Protein AF-A0A3Q0EXD4-F1 (afdb_monomer_lite)

Organism: Vigna radiata var. radiata (NCBI:txid3916)

InterPro domains:
  IPR009511 Mad1/Cdc20-bound-Mad2 binding protein [PTHR15681] (89-193)
  IPR053729 MAD2L1-binding domain-containing protein [G3DSA:3.30.900.20] (3-88)
  IPR053729 MAD2L1-binding domain-containing protein [G3DSA:3.30.900.20] (89-191)

pLDDT: mean 74.01, std 16.01, range [30.36, 94.25]

Sequence (198 aa):
MANSEPKTDYAEIYTALDALDASSVFHTFYDVVGFVLYMHQQIPSTVQDMAIEFEAMHSEYKELETELGTEVKPSFRRKHVSKMRDIKGADDFARSKAAESLSRKAIRTLISKGAGSVTYPGPIRLFVLIKAPSSFNQPLHFLPKRDFRYNRKVVPLGLLFKCRNQNQEMVATASEDLIWFQCRHVIKGLAMNTLPEE

Foldseek 3Di:
DDPDAPDADADEDEDQAQDDDPLLVVLLVVLLVVLLCVLQQQEDCVVVVVVVVLVVLVVVLVVLVVVLVVDDDVVSVVVSVVSNVVNVPDPPRPHDPRSVVSNVRSSVSCVVVPRSVDDHPWKDKAKDKDWDAPPPDPPPFWDWDQPDGDDPVDRDHHHDYDYPPVVPDPPPPDPRSITMIIGNDIRTGDGDPDDPDD

Structure (mmCIF, N/CA/C/O backbone):
data_AF-A0A3Q0EXD4-F1
#
_entry.id   AF-A0A3Q0EXD4-F1
#
loop_
_atom_site.group_PDB
_atom_site.id
_atom_site.type_symbol
_atom_site.label_atom_id
_atom_site.label_alt_id
_atom_site.label_comp_id
_atom_site.label_asym_id
_atom_site.label_entity_id
_atom_site.label_seq_id
_atom_site.pdbx_PDB_ins_code
_atom_site.Cartn_x
_atom_site.Cartn_y
_atom_site.Cartn_z
_atom_site.occupancy
_atom_site.B_iso_or_equiv
_atom_site.auth_seq_id
_atom_site.auth_comp_id
_atom_site.auth_asym_id
_atom_site.auth_atom_id
_atom_site.pdbx_PDB_model_num
ATOM 1 N N . MET A 1 1 ? 24.218 -5.370 -23.964 1.00 30.36 1 MET A N 1
ATOM 2 C CA . MET A 1 1 ? 22.817 -5.256 -24.429 1.00 30.36 1 MET A CA 1
ATOM 3 C C . MET A 1 1 ? 21.960 -4.854 -23.240 1.00 30.36 1 MET A C 1
ATOM 5 O O . MET A 1 1 ? 21.821 -5.643 -22.313 1.00 30.36 1 MET A O 1
ATOM 9 N N . ALA A 1 2 ? 21.487 -3.608 -23.201 1.00 36.88 2 ALA A N 1
ATOM 10 C CA . ALA A 1 2 ? 20.666 -3.107 -22.102 1.00 36.88 2 ALA A CA 1
ATOM 11 C C . ALA A 1 2 ? 19.254 -3.703 -22.216 1.00 36.88 2 ALA A C 1
ATOM 13 O O . ALA A 1 2 ? 18.434 -3.237 -22.998 1.00 36.88 2 ALA A O 1
ATOM 14 N N . ASN A 1 3 ? 18.993 -4.783 -21.479 1.00 42.06 3 ASN A N 1
ATOM 15 C CA . ASN A 1 3 ? 17.644 -5.318 -21.322 1.00 42.06 3 ASN A CA 1
ATOM 16 C C . ASN A 1 3 ? 16.860 -4.348 -20.426 1.00 42.06 3 ASN A C 1
ATOM 18 O O . ASN A 1 3 ? 17.035 -4.351 -19.205 1.00 42.06 3 ASN A O 1
ATOM 22 N N . SER A 1 4 ? 16.039 -3.499 -21.044 1.00 53.34 4 SER A N 1
ATOM 23 C CA . SER A 1 4 ? 15.080 -2.633 -20.358 1.00 53.34 4 SER A CA 1
ATOM 24 C C . SER A 1 4 ? 14.136 -3.479 -19.499 1.00 53.34 4 SER A C 1
ATOM 26 O O . SER A 1 4 ? 13.674 -4.535 -19.942 1.00 53.34 4 SER A O 1
ATOM 28 N N . GLU A 1 5 ? 13.854 -3.037 -18.268 1.00 58.31 5 GLU A N 1
ATOM 29 C CA . GLU A 1 5 ? 12.787 -3.633 -17.454 1.00 58.31 5 GLU A CA 1
ATOM 30 C C . GLU A 1 5 ? 11.480 -3.640 -18.275 1.00 58.31 5 GLU A C 1
ATOM 32 O O . GLU A 1 5 ? 11.218 -2.669 -18.992 1.00 58.31 5 GLU A O 1
ATOM 37 N N . PRO A 1 6 ? 10.677 -4.720 -18.239 1.00 56.44 6 PRO A N 1
ATOM 38 C CA . PRO A 1 6 ? 9.379 -4.721 -18.904 1.00 56.44 6 PRO A CA 1
ATOM 39 C C . PRO A 1 6 ? 8.545 -3.499 -18.481 1.00 56.44 6 PRO A C 1
ATOM 41 O O . PRO A 1 6 ? 8.590 -3.026 -17.341 1.00 56.44 6 PRO A O 1
ATOM 44 N N . LYS A 1 7 ? 7.832 -2.921 -19.445 1.00 59.59 7 LYS A N 1
ATOM 45 C CA . LYS A 1 7 ? 7.043 -1.712 -19.227 1.00 59.59 7 LYS A CA 1
ATOM 46 C C . LYS A 1 7 ? 5.808 -2.094 -18.414 1.00 59.59 7 LYS A C 1
ATOM 48 O O . LYS A 1 7 ? 4.869 -2.661 -18.963 1.00 59.59 7 LYS A O 1
ATOM 53 N N . THR A 1 8 ? 5.836 -1.844 -17.109 1.00 69.31 8 THR A N 1
ATOM 54 C CA . THR A 1 8 ? 4.658 -2.004 -16.249 1.00 69.31 8 THR A CA 1
ATOM 55 C C . THR A 1 8 ? 3.580 -1.021 -16.705 1.00 69.31 8 THR A C 1
ATOM 57 O O . THR A 1 8 ? 3.854 0.174 -16.819 1.00 69.31 8 THR A O 1
ATOM 60 N N . ASP A 1 9 ? 2.373 -1.516 -16.988 1.00 80.56 9 ASP A N 1
ATOM 61 C CA . ASP A 1 9 ? 1.206 -0.662 -17.224 1.00 80.56 9 ASP A CA 1
ATOM 62 C C . ASP A 1 9 ? 0.735 -0.098 -15.880 1.00 80.56 9 ASP A C 1
ATOM 64 O O . ASP A 1 9 ? 0.346 -0.848 -14.981 1.00 80.56 9 ASP A O 1
ATOM 68 N N . TYR A 1 10 ? 0.816 1.221 -15.724 1.00 87.19 10 TYR A N 1
ATOM 69 C CA . TYR A 1 10 ? 0.394 1.901 -14.507 1.00 87.19 10 TYR A CA 1
ATOM 70 C C . TYR A 1 10 ? -0.996 2.500 -14.697 1.00 87.19 10 TYR A C 1
ATOM 72 O O . TYR A 1 10 ? -1.238 3.263 -15.629 1.00 87.19 10 TYR A O 1
ATOM 80 N N . ALA A 1 11 ? -1.903 2.212 -13.767 1.00 90.88 11 ALA A N 1
ATOM 81 C CA . ALA A 1 11 ? -3.173 2.909 -13.676 1.00 90.88 11 ALA A CA 1
ATOM 82 C C . ALA A 1 11 ? -2.958 4.291 -13.044 1.00 90.88 11 ALA A C 1
ATOM 84 O O . ALA A 1 11 ? -2.474 4.401 -11.914 1.00 90.88 11 ALA A O 1
ATOM 85 N N . GLU A 1 12 ? -3.314 5.345 -13.771 1.00 91.88 12 GLU A N 1
ATOM 86 C CA . GLU A 1 12 ? -3.090 6.716 -13.322 1.00 91.88 12 GLU A CA 1
ATOM 87 C C . GLU A 1 12 ? -4.190 7.196 -12.368 1.00 91.88 12 GLU A C 1
ATOM 89 O O . GLU A 1 12 ? -5.387 7.123 -12.654 1.00 91.88 12 GLU A O 1
ATOM 94 N N . ILE A 1 13 ? -3.775 7.735 -11.225 1.00 91.31 13 ILE A N 1
ATOM 95 C CA . ILE A 1 13 ? -4.635 8.303 -10.195 1.00 91.31 13 ILE A CA 1
ATOM 96 C C . ILE A 1 13 ? -4.319 9.787 -10.081 1.00 91.31 13 ILE A C 1
ATOM 98 O O . ILE A 1 13 ? -3.308 10.189 -9.512 1.00 91.31 13 ILE A O 1
ATOM 102 N N . TYR A 1 14 ? -5.227 10.610 -10.592 1.00 89.19 14 TYR A N 1
ATOM 103 C CA . TYR A 1 14 ? -5.124 12.060 -10.466 1.00 89.19 14 TYR A CA 1
ATOM 104 C C . TYR A 1 14 ? -5.639 12.542 -9.113 1.00 89.19 14 TYR A C 1
ATOM 106 O O . TYR A 1 14 ? -6.746 12.174 -8.703 1.00 89.19 14 TYR A O 1
ATOM 114 N N . THR A 1 15 ? -4.871 13.400 -8.452 1.00 86.12 15 THR A N 1
ATOM 115 C CA . THR A 1 15 ? -5.297 14.130 -7.258 1.00 86.12 15 THR A CA 1
ATOM 116 C C . THR A 1 15 ? -5.394 15.622 -7.543 1.00 86.12 15 THR A C 1
ATOM 118 O O . THR A 1 15 ? -4.629 16.166 -8.335 1.00 86.12 15 THR A O 1
ATOM 121 N N . ALA A 1 16 ? -6.355 16.286 -6.899 1.00 83.31 16 ALA A N 1
ATOM 122 C CA . ALA A 1 16 ? -6.509 17.738 -6.973 1.00 83.31 16 ALA A CA 1
ATOM 123 C C . ALA A 1 16 ? -5.452 18.488 -6.142 1.00 83.31 16 ALA A C 1
ATOM 125 O O . ALA A 1 16 ? -5.377 19.710 -6.227 1.00 83.31 16 ALA A O 1
ATOM 126 N N . LEU A 1 17 ? -4.667 17.760 -5.341 1.00 81.38 17 LEU A N 1
ATOM 127 C CA . LEU A 1 17 ? -3.583 18.304 -4.533 1.00 81.38 17 LEU A CA 1
ATOM 128 C C . LEU A 1 17 ? -2.402 18.717 -5.413 1.00 81.38 17 LEU A C 1
ATOM 130 O O . LEU A 1 17 ? -2.095 18.057 -6.410 1.00 81.38 17 LEU A O 1
ATOM 134 N N . ASP A 1 18 ? -1.719 19.778 -4.999 1.00 81.38 18 ASP A N 1
ATOM 135 C CA . ASP A 1 18 ? -0.504 20.258 -5.660 1.00 81.38 18 ASP A CA 1
ATOM 136 C C . ASP A 1 18 ? 0.704 19.366 -5.332 1.00 81.38 18 ASP A C 1
ATOM 138 O O . ASP A 1 18 ? 1.543 19.116 -6.197 1.00 81.38 18 ASP A O 1
ATOM 142 N N . ALA A 1 19 ? 0.745 18.823 -4.112 1.00 83.44 19 ALA A N 1
ATOM 143 C CA . ALA A 1 19 ? 1.719 17.841 -3.645 1.00 83.44 19 ALA A CA 1
ATOM 144 C C . ALA A 1 19 ? 1.084 16.891 -2.615 1.00 83.44 19 ALA A C 1
ATOM 146 O O . ALA A 1 19 ? 0.082 17.227 -1.980 1.00 83.44 19 ALA A O 1
ATOM 147 N N . LEU A 1 20 ? 1.673 15.705 -2.440 1.00 85.50 20 LEU A N 1
ATOM 148 C CA . LEU A 1 20 ? 1.306 14.781 -1.366 1.00 85.50 20 LEU A CA 1
ATOM 149 C C . LEU A 1 20 ? 2.217 15.019 -0.161 1.00 85.50 20 LEU A C 1
ATOM 151 O O . LEU A 1 20 ? 3.438 14.941 -0.291 1.00 85.50 20 LEU A O 1
ATOM 155 N N . ASP A 1 21 ? 1.630 15.286 1.004 1.00 86.75 21 ASP A N 1
ATOM 156 C CA . ASP A 1 21 ? 2.379 15.316 2.259 1.00 86.75 21 ASP A CA 1
ATOM 157 C C . ASP A 1 21 ? 2.724 13.894 2.740 1.00 86.75 21 ASP A C 1
ATOM 159 O O . ASP A 1 21 ? 2.137 12.894 2.311 1.00 86.75 21 ASP A O 1
ATOM 163 N N . ALA A 1 22 ? 3.704 13.793 3.643 1.00 85.00 22 ALA A N 1
ATOM 164 C CA . ALA A 1 22 ? 4.190 12.505 4.137 1.00 85.00 22 ALA A CA 1
ATOM 165 C C . ALA A 1 22 ? 3.084 11.676 4.814 1.00 85.00 22 ALA A C 1
ATOM 167 O O . ALA A 1 22 ? 3.035 10.461 4.629 1.00 85.00 22 ALA A O 1
ATOM 168 N N . SER A 1 23 ? 2.174 12.329 5.545 1.00 84.81 23 SER A N 1
ATOM 169 C CA . SER A 1 23 ? 1.039 11.674 6.211 1.00 84.81 23 SER A CA 1
ATOM 170 C C . SER A 1 23 ? 0.080 11.042 5.199 1.00 84.81 23 SER A C 1
ATOM 172 O O . SER A 1 23 ? -0.295 9.876 5.328 1.00 84.81 23 SER A O 1
ATOM 174 N N . SER A 1 24 ? -0.258 11.764 4.129 1.00 88.12 24 SER A N 1
ATOM 175 C CA . SER A 1 24 ? -1.145 11.272 3.078 1.00 88.12 24 SER A CA 1
ATOM 176 C C . SER A 1 24 ? -0.508 10.135 2.295 1.00 88.12 24 SER A C 1
ATOM 178 O O . SER A 1 24 ? -1.193 9.156 2.003 1.00 88.12 24 SER A O 1
ATOM 180 N N . VAL A 1 25 ? 0.794 10.216 1.994 1.00 89.12 25 VAL A N 1
ATOM 181 C CA . VAL A 1 25 ? 1.532 9.108 1.365 1.00 89.12 25 VAL A CA 1
ATOM 182 C C . VAL A 1 25 ? 1.527 7.878 2.268 1.00 89.12 25 VAL A C 1
ATOM 184 O O . VAL A 1 25 ? 1.183 6.792 1.805 1.00 89.12 25 VAL A O 1
ATOM 187 N N . PHE A 1 26 ? 1.871 8.049 3.546 1.00 87.88 26 PHE A N 1
ATOM 188 C CA . PHE A 1 26 ? 1.949 6.961 4.514 1.00 87.88 26 PHE A CA 1
ATOM 189 C C . PHE A 1 26 ? 0.609 6.237 4.659 1.00 87.88 26 PHE A C 1
ATOM 191 O O . PHE A 1 26 ? 0.540 5.027 4.451 1.00 87.88 26 PHE A O 1
ATOM 198 N N . HIS A 1 27 ? -0.467 6.977 4.931 1.00 88.06 27 HIS A N 1
ATOM 199 C CA . HIS A 1 27 ? -1.794 6.397 5.138 1.00 88.06 27 HIS A CA 1
ATOM 200 C C . HIS A 1 27 ? -2.372 5.778 3.866 1.00 88.06 27 HIS A C 1
ATOM 202 O O . HIS A 1 27 ? -2.958 4.700 3.933 1.00 88.06 27 HIS A O 1
ATOM 208 N N . THR A 1 28 ? -2.144 6.396 2.702 1.00 91.56 28 THR A N 1
ATOM 209 C CA . THR A 1 28 ? -2.560 5.814 1.414 1.00 91.56 28 THR A CA 1
ATOM 210 C C . THR A 1 28 ? -1.829 4.501 1.143 1.00 91.56 28 THR A C 1
ATOM 212 O O . THR A 1 28 ? -2.447 3.514 0.746 1.00 91.56 28 THR A O 1
ATOM 215 N N . PHE A 1 29 ? -0.511 4.466 1.364 1.00 89.88 29 PHE A N 1
ATOM 216 C CA . PHE A 1 29 ? 0.284 3.250 1.207 1.00 89.88 29 PHE A CA 1
ATOM 217 C C . PHE A 1 29 ? -0.175 2.159 2.178 1.00 89.88 29 PHE A C 1
ATOM 219 O O . PHE A 1 29 ? -0.359 1.016 1.762 1.00 89.88 29 PHE A O 1
ATOM 226 N N . TYR A 1 30 ? -0.401 2.517 3.443 1.00 89.25 30 TYR A N 1
ATOM 227 C CA . TYR A 1 30 ? -0.866 1.597 4.476 1.00 89.25 30 TYR A CA 1
ATOM 228 C C . TYR A 1 30 ? -2.203 0.950 4.097 1.00 89.25 30 TYR A C 1
ATOM 230 O O . TYR A 1 30 ? -2.314 -0.274 4.127 1.00 89.25 30 TYR A O 1
ATOM 238 N N . ASP A 1 31 ? -3.181 1.740 3.645 1.00 89.88 31 ASP A N 1
ATOM 239 C CA . ASP A 1 31 ? -4.486 1.230 3.210 1.00 89.88 31 ASP A CA 1
ATOM 240 C C . ASP A 1 31 ? -4.391 0.322 1.990 1.00 89.88 31 ASP A C 1
ATOM 242 O O . ASP A 1 31 ? -5.023 -0.732 1.940 1.00 89.88 31 ASP A O 1
ATOM 246 N N . VAL A 1 32 ? -3.594 0.714 0.994 1.00 91.38 32 VAL A N 1
ATOM 247 C CA . VAL A 1 32 ? -3.403 -0.090 -0.216 1.00 91.38 32 VAL A CA 1
ATOM 248 C C . VAL A 1 32 ? -2.745 -1.426 0.121 1.00 91.38 32 VAL A C 1
ATOM 250 O O . VAL A 1 32 ? -3.195 -2.466 -0.359 1.00 91.38 32 VAL A O 1
ATOM 253 N N . VAL A 1 33 ? -1.712 -1.425 0.967 1.00 89.06 33 VAL A N 1
ATOM 254 C CA . VAL A 1 33 ? -1.072 -2.660 1.433 1.00 89.06 33 VAL A CA 1
ATOM 255 C C . VAL A 1 33 ? -2.057 -3.494 2.244 1.00 89.06 33 VAL A C 1
ATOM 257 O O . VAL A 1 33 ? -2.191 -4.681 1.966 1.00 89.06 33 VAL A O 1
ATOM 260 N N . GLY A 1 34 ? -2.787 -2.895 3.186 1.00 87.94 34 GLY A N 1
ATOM 261 C CA . GLY A 1 34 ? -3.802 -3.579 3.987 1.00 87.94 34 GLY A CA 1
ATOM 262 C C . GLY A 1 34 ? -4.871 -4.248 3.122 1.00 87.94 34 GLY A C 1
ATOM 263 O O . GLY A 1 34 ? -5.164 -5.427 3.308 1.00 87.94 34 GLY A O 1
ATOM 264 N N . PHE A 1 35 ? -5.380 -3.540 2.111 1.00 88.88 35 PHE A N 1
ATOM 265 C CA . PHE A 1 35 ? -6.305 -4.091 1.122 1.00 88.88 35 PHE A CA 1
ATOM 266 C C . PHE A 1 35 ? -5.702 -5.288 0.377 1.00 88.88 35 PHE A C 1
ATOM 268 O O . PHE A 1 35 ? -6.331 -6.340 0.301 1.00 88.88 35 PHE A O 1
ATOM 275 N N . VAL A 1 36 ? -4.474 -5.173 -0.140 1.00 87.75 36 VAL A N 1
ATOM 276 C CA . VAL A 1 36 ? -3.815 -6.280 -0.856 1.00 87.75 36 VAL A CA 1
ATOM 277 C C . VAL A 1 36 ? -3.604 -7.484 0.062 1.00 87.75 36 VAL A C 1
ATOM 279 O O . VAL A 1 36 ? -3.877 -8.612 -0.340 1.00 87.75 36 VAL A O 1
ATOM 282 N N . LEU A 1 37 ? -3.163 -7.265 1.302 1.00 86.94 37 LEU A N 1
ATOM 283 C CA . LEU A 1 37 ? -2.982 -8.331 2.288 1.00 86.94 37 LEU A CA 1
ATOM 284 C C . LEU A 1 37 ? -4.300 -9.032 2.615 1.00 86.94 37 LEU A C 1
ATOM 286 O O . LEU A 1 37 ? -4.318 -10.258 2.712 1.00 86.94 37 LEU A O 1
ATOM 290 N N . TYR A 1 38 ? -5.388 -8.275 2.739 1.00 84.75 38 TYR A N 1
ATOM 291 C CA . TYR A 1 38 ? -6.726 -8.818 2.939 1.00 84.75 38 TYR A CA 1
ATOM 292 C C . TYR A 1 38 ? -7.182 -9.656 1.736 1.00 84.75 38 TYR A C 1
ATOM 294 O O . TYR A 1 38 ? -7.527 -10.824 1.903 1.00 84.75 38 TYR A O 1
ATOM 302 N N . MET A 1 39 ? -7.087 -9.123 0.511 1.00 82.81 39 MET A N 1
ATOM 303 C CA . MET A 1 39 ? -7.478 -9.855 -0.705 1.00 82.81 39 MET A CA 1
ATOM 304 C C . MET A 1 39 ? -6.640 -11.120 -0.926 1.00 82.81 39 MET A C 1
ATOM 306 O O . MET A 1 39 ? -7.118 -12.098 -1.494 1.00 82.81 39 MET A O 1
ATOM 310 N N . HIS A 1 40 ? -5.391 -11.120 -0.459 1.00 83.06 40 HIS A N 1
ATOM 311 C CA . HIS A 1 40 ? -4.511 -12.284 -0.491 1.00 83.06 40 HIS A CA 1
ATOM 312 C C . HIS A 1 40 ? -4.710 -13.238 0.696 1.00 83.06 40 HIS A C 1
ATOM 314 O O . HIS A 1 40 ? -3.939 -14.186 0.816 1.00 83.06 40 HIS A O 1
ATOM 320 N N . GLN A 1 41 ? -5.688 -13.011 1.580 1.00 78.81 41 GLN A N 1
ATOM 321 C CA . GLN A 1 41 ? -5.949 -13.822 2.780 1.00 78.81 41 GLN A CA 1
ATOM 322 C C . GLN A 1 41 ? -4.754 -13.897 3.748 1.00 78.81 41 GLN A C 1
ATOM 324 O O . GLN A 1 41 ? -4.527 -14.906 4.414 1.00 78.81 41 GLN A O 1
ATOM 329 N N . GLN A 1 42 ? -3.942 -12.839 3.816 1.00 81.56 42 GLN A N 1
ATOM 330 C CA . GLN A 1 42 ? -2.815 -12.771 4.751 1.00 81.56 42 GLN A CA 1
ATOM 331 C C . GLN A 1 42 ? -3.232 -12.261 6.128 1.00 81.56 42 GLN A C 1
ATOM 333 O O . GLN A 1 42 ? -2.626 -12.624 7.133 1.00 81.56 42 GLN A O 1
ATOM 338 N N . ILE A 1 43 ? -4.268 -11.430 6.181 1.00 76.69 43 ILE A N 1
ATOM 339 C CA . ILE A 1 43 ? -4.833 -10.909 7.422 1.00 76.69 43 ILE A CA 1
ATOM 340 C C . ILE A 1 43 ? -6.333 -11.227 7.453 1.00 76.69 43 ILE A C 1
ATOM 342 O O . ILE A 1 43 ? -7.001 -11.037 6.434 1.00 76.69 43 ILE A O 1
ATOM 346 N N . PRO A 1 44 ? -6.872 -11.734 8.577 1.00 67.75 44 PRO A N 1
ATOM 347 C CA . PRO A 1 44 ? -8.310 -11.897 8.726 1.00 67.75 44 PRO A CA 1
ATOM 348 C C . PRO A 1 44 ? -8.992 -10.526 8.768 1.00 67.75 44 PRO A C 1
ATOM 350 O O . PRO A 1 44 ? -8.399 -9.558 9.251 1.00 67.75 44 PRO A O 1
ATOM 353 N N . SER A 1 45 ? -10.257 -10.453 8.336 1.00 62.03 45 SER A N 1
ATOM 354 C CA . SER A 1 45 ? -11.093 -9.255 8.543 1.00 62.03 45 SER A CA 1
ATOM 355 C C . SER A 1 45 ? -11.161 -8.866 10.020 1.00 62.03 45 SER A C 1
ATOM 357 O O . SER A 1 45 ? -11.195 -7.685 10.328 1.00 62.03 45 SER A O 1
ATOM 359 N N . THR A 1 46 ? -11.034 -9.835 10.934 1.00 54.28 46 THR A N 1
ATOM 360 C CA . THR A 1 46 ? -11.013 -9.583 12.380 1.00 54.28 46 THR A CA 1
ATOM 361 C C . THR A 1 46 ? -9.877 -8.661 12.826 1.00 54.28 46 THR A C 1
ATOM 363 O O . THR A 1 46 ? -10.012 -7.989 13.837 1.00 54.28 46 THR A O 1
ATOM 366 N N . VAL A 1 47 ? -8.765 -8.565 12.083 1.00 56.59 47 VAL A N 1
ATOM 367 C CA . VAL A 1 47 ? -7.704 -7.580 12.372 1.00 56.59 47 VAL A CA 1
ATOM 368 C C . VAL A 1 47 ? -8.128 -6.165 11.974 1.00 56.59 47 VAL A C 1
ATOM 370 O O . VAL A 1 47 ? -7.748 -5.213 12.648 1.00 56.59 47 VAL A O 1
ATOM 373 N N . GLN A 1 48 ? -8.938 -6.018 10.922 1.00 55.19 48 GLN A N 1
ATOM 374 C CA . GLN A 1 48 ? -9.567 -4.739 10.579 1.00 55.19 48 GLN A CA 1
ATOM 375 C C . GLN A 1 48 ? -10.638 -4.378 11.611 1.00 55.19 48 GLN A C 1
ATOM 377 O O . GLN A 1 48 ? -10.686 -3.231 12.037 1.00 55.19 48 GLN A O 1
ATOM 382 N N . ASP A 1 49 ? -11.415 -5.356 12.076 1.00 56.59 49 ASP A N 1
ATOM 383 C CA . ASP A 1 49 ? -12.403 -5.159 13.140 1.00 56.59 49 ASP A CA 1
ATOM 384 C C . ASP A 1 49 ? -11.726 -4.722 14.451 1.00 56.59 49 ASP A C 1
ATOM 386 O O . ASP A 1 49 ? -12.156 -3.753 15.068 1.00 56.59 49 ASP A O 1
ATOM 390 N N . MET A 1 50 ? -10.594 -5.340 14.816 1.00 57.50 50 MET A N 1
ATOM 391 C CA . MET A 1 50 ? -9.767 -4.914 15.954 1.00 57.50 50 MET A CA 1
ATOM 392 C C . MET A 1 50 ? -9.155 -3.517 15.755 1.00 57.50 50 MET A C 1
ATOM 394 O O . MET A 1 50 ? -9.015 -2.770 16.719 1.00 57.50 50 MET A O 1
ATOM 398 N N . ALA A 1 51 ? -8.785 -3.136 14.527 1.00 63.69 51 ALA A N 1
ATOM 399 C CA . ALA A 1 51 ? -8.280 -1.792 14.233 1.00 63.69 51 ALA A CA 1
ATOM 400 C C . ALA A 1 51 ? -9.387 -0.728 14.324 1.00 63.69 51 ALA A C 1
ATOM 402 O O . ALA A 1 51 ? -9.151 0.349 14.861 1.00 63.69 51 ALA A O 1
ATOM 403 N N . ILE A 1 52 ? -10.600 -1.045 13.862 1.00 64.38 52 ILE A N 1
ATOM 404 C CA . ILE A 1 52 ? -11.790 -0.196 14.011 1.00 64.38 52 ILE A CA 1
ATOM 405 C C . ILE A 1 52 ? -12.148 -0.049 15.493 1.00 64.38 52 ILE A C 1
ATOM 407 O O . ILE A 1 52 ? -12.419 1.058 15.951 1.00 64.38 52 ILE A O 1
ATOM 411 N N . GLU A 1 53 ? -12.110 -1.143 16.258 1.00 68.38 53 GLU A N 1
ATOM 412 C CA . GLU A 1 53 ? -12.336 -1.125 17.705 1.00 68.38 53 GLU A CA 1
ATOM 413 C C . GLU A 1 53 ? -11.277 -0.274 18.425 1.00 68.38 53 GLU A C 1
ATOM 415 O O . GLU A 1 53 ? -11.606 0.520 19.306 1.00 68.38 53 GLU A O 1
ATOM 420 N N . PHE A 1 54 ? -10.016 -0.359 17.993 1.00 67.00 54 PHE A N 1
ATOM 421 C CA . PHE A 1 54 ? -8.929 0.476 18.500 1.00 67.00 54 PHE A CA 1
ATOM 422 C C . PHE A 1 54 ? -9.115 1.966 18.162 1.00 67.00 54 PHE A C 1
ATOM 424 O O . PHE A 1 54 ? -8.946 2.820 19.032 1.00 67.00 54 PHE A O 1
ATOM 431 N N . GLU A 1 55 ? -9.501 2.303 16.929 1.00 72.06 55 GLU A N 1
ATOM 432 C CA . GLU A 1 55 ? -9.801 3.684 16.523 1.00 72.06 55 GLU A CA 1
ATOM 433 C C . GLU A 1 55 ? -11.012 4.255 17.279 1.00 72.06 55 GLU A C 1
ATOM 435 O O . GLU A 1 55 ? -10.971 5.404 17.720 1.00 72.06 55 GLU A O 1
ATOM 440 N N . ALA A 1 56 ? -12.062 3.455 17.491 1.00 73.62 56 ALA A N 1
ATOM 441 C CA . ALA A 1 56 ? -13.231 3.843 18.280 1.00 73.62 56 ALA A CA 1
ATOM 442 C C . ALA A 1 56 ? -12.864 4.100 19.752 1.00 73.62 56 ALA A C 1
ATOM 444 O O . ALA A 1 56 ? -13.284 5.095 20.347 1.00 73.62 56 ALA A O 1
ATOM 445 N N . MET A 1 57 ? -12.010 3.249 20.323 1.00 67.44 57 MET A N 1
ATOM 446 C CA . MET A 1 57 ? -11.449 3.438 21.662 1.00 67.44 57 MET A CA 1
ATOM 447 C C . MET A 1 57 ? -10.607 4.720 21.744 1.00 67.44 57 MET A C 1
ATOM 449 O O . MET A 1 57 ? -10.659 5.449 22.735 1.00 67.44 57 MET A O 1
ATOM 453 N N . HIS A 1 58 ? -9.873 5.047 20.680 1.00 61.84 58 HIS A N 1
ATOM 454 C CA . HIS A 1 58 ? -9.095 6.277 20.583 1.00 61.84 58 HIS A CA 1
ATOM 455 C C . HIS A 1 58 ? -9.976 7.531 20.431 1.00 61.84 58 HIS A C 1
ATOM 457 O O . HIS A 1 58 ? -9.659 8.584 20.991 1.00 61.84 58 HIS A O 1
ATOM 463 N N . SER A 1 59 ? -11.098 7.458 19.705 1.00 72.94 59 SER A N 1
ATOM 464 C CA . SER A 1 59 ? -12.065 8.564 19.677 1.00 72.94 59 SER A CA 1
ATOM 465 C C . SER A 1 59 ? -12.722 8.766 21.039 1.00 72.94 59 SER A C 1
ATOM 467 O O . SER A 1 59 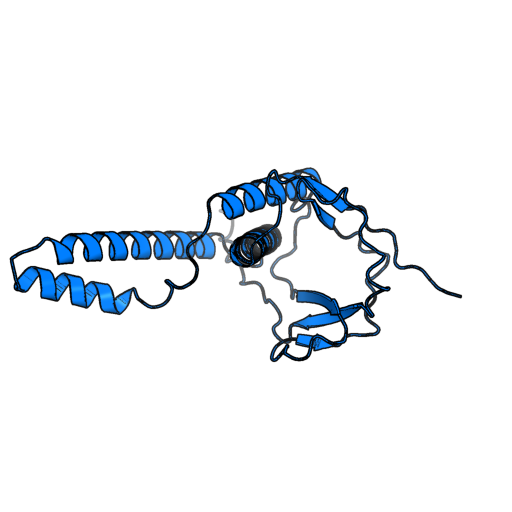? -12.819 9.904 21.492 1.00 72.94 59 SER A O 1
ATOM 469 N N . GLU A 1 60 ? -13.064 7.671 21.730 1.00 73.06 60 GLU A N 1
ATOM 470 C CA . GLU A 1 60 ? -13.614 7.714 23.088 1.00 73.06 60 GLU A CA 1
ATOM 471 C C . GLU A 1 60 ? -12.617 8.378 24.052 1.00 73.06 60 GLU A C 1
ATOM 473 O O . GLU A 1 60 ? -12.984 9.258 24.824 1.00 73.06 60 GLU A O 1
ATOM 478 N N . TYR A 1 61 ? -11.323 8.051 23.963 1.00 67.38 61 TYR A N 1
ATOM 479 C CA . TYR A 1 61 ? -10.273 8.726 24.737 1.00 67.38 61 TYR A CA 1
ATOM 480 C C . TYR A 1 61 ? -10.273 10.245 24.550 1.00 67.38 61 TYR A C 1
ATOM 482 O O . TYR A 1 61 ? -10.155 10.995 25.522 1.00 67.38 61 TYR A O 1
ATOM 490 N N . LYS A 1 62 ? -10.389 10.697 23.300 1.00 69.44 62 LYS A N 1
ATOM 491 C CA . LYS A 1 62 ? -10.326 12.115 22.946 1.00 69.44 62 LYS A CA 1
ATOM 492 C C . LYS A 1 62 ? -11.548 12.880 23.456 1.00 69.44 62 LYS A C 1
ATOM 494 O O . LYS A 1 62 ? -11.408 14.002 23.938 1.00 69.44 62 LYS A O 1
ATOM 499 N N . GLU A 1 63 ? -12.726 12.263 23.410 1.00 77.31 63 GLU A N 1
ATOM 500 C CA . GLU A 1 63 ? -13.947 12.806 24.018 1.00 77.31 63 GLU A CA 1
ATOM 501 C C . GLU A 1 63 ? -13.792 12.922 25.539 1.00 77.31 63 GLU A C 1
ATOM 503 O O . GLU A 1 63 ? -13.974 14.005 26.104 1.00 77.31 63 GLU A O 1
ATOM 508 N N . LEU A 1 64 ? -13.308 11.861 26.190 1.00 67.06 64 LEU A N 1
ATOM 509 C CA . LEU A 1 64 ? -13.036 11.859 27.628 1.00 67.06 64 LEU A CA 1
ATOM 510 C C . LEU A 1 64 ? -11.984 12.916 28.032 1.00 67.06 64 LEU A C 1
ATOM 512 O O . LEU A 1 64 ? -12.058 13.429 29.151 1.00 67.06 64 LEU A O 1
ATOM 516 N N . GLU A 1 65 ? -11.031 13.272 27.154 1.00 65.19 65 GLU A N 1
ATOM 517 C CA . GLU A 1 65 ? -10.057 14.367 27.356 1.00 65.19 65 GLU A CA 1
ATOM 518 C C . GLU A 1 65 ? -10.732 15.732 27.385 1.00 65.19 65 GLU A C 1
ATOM 520 O O . GLU A 1 65 ? -10.468 16.553 28.269 1.00 65.19 65 GLU A O 1
ATOM 525 N N . THR A 1 66 ? -11.627 15.962 26.425 1.00 73.56 66 THR A N 1
ATOM 526 C CA . THR A 1 66 ? -12.375 17.214 26.327 1.00 73.56 66 THR A CA 1
ATOM 527 C C . THR A 1 66 ? -13.334 17.392 27.504 1.00 73.56 66 THR A C 1
ATOM 529 O O . THR A 1 66 ? -13.401 18.481 28.075 1.00 73.56 66 THR A O 1
ATOM 532 N N . GLU A 1 67 ? -13.981 16.313 27.956 1.00 68.69 67 GLU A N 1
ATOM 533 C CA . GLU A 1 67 ? -14.866 16.320 29.125 1.00 68.69 67 GLU A CA 1
ATOM 534 C C . GLU A 1 67 ? -14.096 16.572 30.432 1.00 68.69 67 GLU A C 1
ATOM 536 O O . GLU A 1 67 ? -14.520 17.386 31.261 1.00 68.69 67 GLU A O 1
ATOM 541 N N . LEU A 1 68 ? -12.904 15.980 30.587 1.00 59.84 68 LEU A N 1
ATOM 542 C CA . LEU A 1 68 ? -12.013 16.189 31.739 1.00 59.84 68 LEU A CA 1
ATOM 543 C C . LEU A 1 68 ? -11.582 17.658 31.915 1.00 59.84 68 LEU A C 1
ATOM 545 O O . LEU A 1 68 ? -11.308 18.100 33.041 1.00 59.84 68 LEU A O 1
ATOM 549 N N . GLY A 1 69 ? -11.485 18.399 30.807 1.00 59.47 69 GLY A N 1
ATOM 550 C CA . GLY A 1 69 ? -11.205 19.836 30.790 1.00 59.47 69 GLY A CA 1
ATOM 551 C C . GLY A 1 69 ? -12.364 20.689 31.320 1.00 59.47 69 GLY A C 1
ATOM 552 O O . GLY A 1 69 ? -12.127 21.782 31.831 1.00 59.47 69 GLY A O 1
ATOM 553 N N . THR A 1 70 ? -13.595 20.174 31.251 1.00 62.12 70 THR A N 1
ATOM 554 C CA . THR A 1 70 ? -14.830 20.868 31.661 1.00 62.12 70 THR A CA 1
ATOM 555 C C . THR A 1 70 ? -15.402 20.4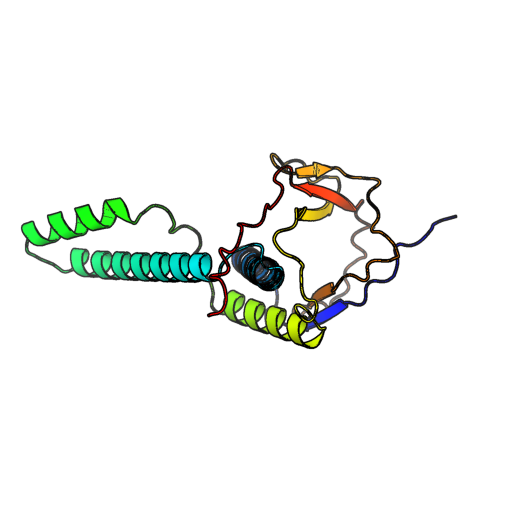08 33.009 1.00 62.12 70 THR A C 1
ATOM 557 O O . THR A 1 70 ? -16.171 21.138 33.634 1.00 62.12 70 THR A O 1
ATOM 560 N N . GLU A 1 71 ? -15.026 19.223 33.500 1.00 56.34 71 GLU A N 1
ATOM 561 C CA . GLU A 1 71 ? -15.615 18.627 34.704 1.00 56.34 71 GLU A CA 1
ATOM 562 C C . GLU A 1 71 ? -15.016 19.116 36.037 1.00 56.34 71 GLU A C 1
ATOM 564 O O . GLU A 1 71 ? -13.814 19.038 36.301 1.00 56.34 71 GLU A O 1
ATOM 569 N N . VAL A 1 72 ? -15.903 19.513 36.958 1.00 55.19 72 VAL A N 1
ATOM 570 C CA . VAL A 1 72 ? -15.556 20.105 38.266 1.00 55.19 72 VAL A CA 1
ATOM 571 C C . VAL A 1 72 ? -15.349 19.050 39.377 1.00 55.19 72 VAL A C 1
ATOM 573 O O . VAL A 1 72 ? -14.789 19.356 40.429 1.00 55.19 72 VAL A O 1
ATOM 576 N N . LYS A 1 73 ? -15.763 17.784 39.187 1.00 60.66 73 LYS A N 1
ATOM 577 C CA . LYS A 1 73 ? -15.736 16.756 40.252 1.00 60.66 73 LYS A CA 1
ATOM 578 C C . LYS A 1 73 ? -14.473 15.869 40.212 1.00 60.66 73 LYS A C 1
ATOM 580 O O . LYS A 1 73 ? -14.269 15.125 39.255 1.00 60.66 73 LYS A O 1
ATOM 585 N N . PRO A 1 74 ? -13.654 15.829 41.282 1.00 57.88 74 PRO A N 1
ATOM 586 C CA . PRO A 1 74 ? -12.346 15.158 41.273 1.00 57.88 74 PRO A CA 1
ATOM 587 C C . PRO A 1 74 ? -12.383 13.618 41.183 1.00 57.88 74 PRO A C 1
ATOM 589 O O . PRO A 1 74 ? -11.398 13.009 40.763 1.00 57.88 74 PRO A O 1
ATOM 592 N N . SER A 1 75 ? -13.493 12.966 41.547 1.00 56.88 75 SER A N 1
ATOM 593 C CA . SER A 1 75 ? -13.647 11.502 41.468 1.00 56.88 75 SER A CA 1
ATOM 594 C C . SER A 1 75 ? -13.847 10.989 40.038 1.00 56.88 75 SER A C 1
ATOM 596 O O . SER A 1 75 ? -13.332 9.922 39.699 1.00 56.88 75 SER A O 1
ATOM 598 N N . PHE A 1 76 ? -14.542 11.757 39.196 1.00 56.53 76 PHE A N 1
ATOM 599 C CA . PHE A 1 76 ? -14.733 11.455 37.775 1.00 56.53 76 PHE A CA 1
ATOM 600 C C . PHE A 1 76 ? -13.446 11.706 36.992 1.00 56.53 76 PHE A C 1
ATOM 602 O O . PHE A 1 76 ? -13.002 10.828 36.251 1.00 56.53 76 PHE A O 1
ATOM 609 N N . ARG A 1 77 ? -12.727 12.790 37.330 1.00 58.69 77 ARG A N 1
ATOM 610 C CA . ARG A 1 77 ? -11.396 13.068 36.774 1.00 58.69 77 ARG A CA 1
ATOM 611 C C . ARG A 1 77 ? -10.410 11.919 36.978 1.00 58.69 77 ARG A C 1
ATOM 613 O O . ARG A 1 77 ? -9.689 11.554 36.058 1.00 58.69 77 ARG A O 1
ATOM 620 N N . ARG A 1 78 ? -10.395 11.295 38.164 1.00 61.69 78 ARG A N 1
ATOM 621 C CA . ARG A 1 78 ? -9.528 10.132 38.444 1.00 61.69 78 ARG A CA 1
ATOM 622 C C . ARG A 1 78 ? -9.868 8.907 37.591 1.00 61.69 78 ARG A C 1
ATOM 624 O O . ARG A 1 78 ? -8.950 8.216 37.162 1.00 61.69 78 ARG A O 1
ATOM 631 N N . LYS A 1 79 ? -11.157 8.639 37.350 1.00 65.25 79 LYS A N 1
ATOM 632 C CA . LYS A 1 79 ? -11.603 7.515 36.510 1.00 65.25 79 LYS A CA 1
ATOM 633 C C . LYS A 1 79 ? -11.272 7.748 35.036 1.00 65.25 79 LYS A C 1
ATOM 635 O O . LYS A 1 79 ? -10.713 6.852 34.412 1.00 65.25 79 LYS A O 1
ATOM 640 N N . HIS A 1 80 ? -11.521 8.955 34.524 1.00 59.19 80 HIS A N 1
ATOM 641 C CA . HIS A 1 80 ? -11.163 9.338 33.154 1.00 59.19 80 HIS A CA 1
ATOM 642 C C . HIS A 1 80 ? -9.651 9.259 32.939 1.00 59.19 80 HIS A C 1
ATOM 644 O O . HIS A 1 80 ? -9.208 8.596 32.013 1.00 59.19 80 HIS A O 1
ATOM 650 N N . VAL A 1 81 ? -8.841 9.812 33.849 1.00 57.56 81 VAL A N 1
ATOM 651 C CA . VAL A 1 81 ? -7.369 9.745 33.758 1.00 57.56 81 VAL A CA 1
ATOM 652 C C . VAL A 1 81 ? -6.839 8.305 33.815 1.00 57.56 81 VAL A C 1
ATOM 654 O O . VAL A 1 81 ? -5.814 8.015 33.202 1.00 57.56 81 VAL A O 1
ATOM 657 N N . SER A 1 82 ? -7.507 7.394 34.530 1.00 59.53 82 SER A N 1
ATOM 658 C CA . SER A 1 82 ? -7.128 5.974 34.535 1.00 59.53 82 SER A CA 1
ATOM 659 C C . SER A 1 82 ? -7.422 5.320 33.187 1.00 59.53 82 SER A C 1
ATOM 661 O O . SER A 1 82 ? -6.504 4.778 32.588 1.00 59.53 82 SER A O 1
ATOM 663 N N . LYS A 1 83 ? -8.654 5.468 32.674 1.00 58.41 83 LYS A N 1
ATOM 664 C CA . LYS A 1 83 ? -9.056 4.957 31.352 1.00 58.41 83 LYS A CA 1
ATOM 665 C C . LYS A 1 83 ? -8.202 5.559 30.231 1.00 58.41 83 LYS A C 1
ATOM 667 O O . LYS A 1 83 ? -7.890 4.903 29.249 1.00 58.41 83 LYS A O 1
ATOM 672 N N . MET A 1 84 ? -7.735 6.790 30.427 1.00 56.34 84 MET A N 1
ATOM 673 C CA . MET A 1 84 ? -6.805 7.451 29.531 1.00 56.34 84 MET A CA 1
ATOM 674 C C . MET A 1 84 ? -5.424 6.779 29.450 1.00 56.34 84 MET A C 1
ATOM 676 O O . MET A 1 84 ? -4.833 6.647 28.377 1.00 56.34 84 MET A O 1
ATOM 680 N N . ARG A 1 85 ? -4.862 6.362 30.582 1.00 56.78 85 ARG A N 1
ATOM 681 C CA . ARG A 1 85 ? -3.518 5.765 30.584 1.00 56.78 85 ARG A CA 1
ATOM 682 C C . ARG A 1 85 ? -3.463 4.436 29.835 1.00 56.78 85 ARG A C 1
ATOM 684 O O . ARG A 1 85 ? -2.395 4.098 29.339 1.00 56.78 85 ARG A O 1
ATOM 691 N N . ASP A 1 86 ? -4.599 3.763 29.691 1.00 55.00 86 ASP A N 1
ATOM 692 C CA . ASP A 1 86 ? -4.708 2.500 28.965 1.00 55.00 86 ASP A CA 1
ATOM 693 C C . ASP A 1 86 ? -4.752 2.687 27.429 1.00 55.00 86 ASP A C 1
ATOM 695 O O . ASP A 1 86 ? -4.443 1.751 26.698 1.00 55.00 86 ASP A O 1
ATOM 699 N N . ILE A 1 87 ? -5.072 3.892 26.923 1.00 52.88 87 ILE A N 1
ATOM 700 C CA . ILE A 1 87 ? -5.357 4.145 25.489 1.00 52.88 87 ILE A CA 1
ATOM 701 C C . ILE A 1 87 ? -4.252 4.958 24.770 1.00 52.88 87 ILE A C 1
ATOM 703 O O . ILE A 1 87 ? -4.124 4.902 23.550 1.00 52.88 87 ILE A O 1
ATOM 707 N N . LYS A 1 88 ? -3.392 5.688 25.500 1.00 45.41 88 LYS A N 1
ATOM 708 C CA . LYS A 1 88 ? -2.465 6.729 24.977 1.00 45.41 88 LYS A CA 1
ATOM 709 C C . LYS A 1 88 ? -1.276 6.240 24.108 1.00 45.41 88 LYS A C 1
ATOM 711 O O . LYS A 1 88 ? -0.306 6.964 23.917 1.00 45.41 88 LYS A O 1
ATOM 716 N N . GLY A 1 89 ? -1.296 5.019 23.583 1.00 46.56 89 GLY A N 1
ATOM 717 C CA . GLY A 1 89 ? -0.151 4.428 22.878 1.00 46.56 89 GLY A CA 1
ATOM 718 C C . GLY A 1 89 ? 0.032 4.788 21.392 1.00 46.56 89 GLY A C 1
ATOM 719 O O . GLY A 1 89 ? 1.032 4.346 20.832 1.00 46.56 89 GLY A O 1
ATOM 720 N N . ALA A 1 90 ? -0.887 5.513 20.728 1.00 45.84 90 ALA A N 1
ATOM 721 C CA . ALA A 1 90 ? -0.957 5.506 19.250 1.00 45.84 90 ALA A CA 1
ATOM 722 C C . ALA A 1 90 ? -1.295 6.832 18.517 1.00 45.84 90 ALA A C 1
ATOM 724 O O . ALA A 1 90 ? -1.574 6.794 17.320 1.00 45.84 90 ALA A O 1
ATOM 725 N N . ASP A 1 91 ? -1.266 7.994 19.177 1.00 45.06 91 ASP A N 1
ATOM 726 C CA . ASP A 1 91 ? -1.873 9.246 18.660 1.00 45.06 91 ASP A CA 1
ATOM 727 C C . ASP A 1 91 ? -1.034 10.056 17.633 1.00 45.06 91 ASP A C 1
ATOM 729 O O . ASP A 1 91 ? -1.481 11.074 17.112 1.00 45.06 91 ASP A O 1
ATOM 733 N N . ASP A 1 92 ? 0.179 9.642 17.261 1.00 49.19 92 ASP A N 1
ATOM 734 C CA . ASP A 1 92 ? 1.088 10.549 16.527 1.00 49.19 92 ASP A CA 1
ATOM 735 C C . ASP A 1 92 ? 0.800 10.717 15.008 1.00 49.19 92 ASP A C 1
ATOM 737 O O . ASP A 1 92 ? 1.525 11.439 14.322 1.00 49.19 92 ASP A O 1
ATOM 741 N N . PHE A 1 93 ? -0.255 10.104 14.442 1.00 52.69 93 PHE A N 1
ATOM 742 C CA . PHE A 1 93 ? -0.537 10.139 12.989 1.00 52.69 93 PHE A CA 1
ATOM 743 C C . PHE A 1 93 ? -2.023 10.291 12.622 1.00 52.69 93 PHE A C 1
ATOM 745 O O . PHE A 1 93 ? -2.566 9.497 11.849 1.00 52.69 93 PHE A O 1
ATOM 752 N N . ALA A 1 94 ? -2.691 11.342 13.104 1.00 67.44 94 ALA A N 1
ATOM 753 C CA . ALA A 1 94 ? -4.071 11.645 12.708 1.00 67.44 94 ALA A CA 1
ATOM 754 C C . ALA A 1 94 ? -4.266 11.614 11.171 1.00 67.44 94 ALA A C 1
ATOM 756 O O . ALA A 1 94 ? -3.611 12.337 10.412 1.00 67.44 94 ALA A O 1
ATOM 757 N N . ARG A 1 95 ? -5.169 10.742 10.703 1.00 73.81 95 ARG A N 1
ATOM 758 C CA . ARG A 1 95 ? -5.454 10.513 9.278 1.00 73.81 95 ARG A CA 1
ATOM 759 C C . ARG A 1 95 ? -6.166 11.718 8.654 1.00 73.81 95 ARG A C 1
ATOM 761 O O . ARG A 1 95 ? -7.177 12.194 9.165 1.00 73.81 95 ARG A O 1
ATOM 768 N N . SER A 1 96 ? -5.669 12.195 7.509 1.00 81.81 96 SER A N 1
ATOM 769 C CA . SER A 1 96 ? -6.274 13.316 6.778 1.00 81.81 96 SER A CA 1
ATOM 770 C C . SER A 1 96 ? -7.415 12.856 5.855 1.00 81.81 96 SER A C 1
ATOM 772 O O . SER A 1 96 ? -7.383 11.761 5.290 1.00 81.81 96 SER A O 1
ATOM 774 N N . LYS A 1 97 ? -8.403 13.733 5.610 1.00 84.50 97 LYS A N 1
ATOM 775 C CA . LYS A 1 97 ? -9.466 13.493 4.605 1.00 84.50 97 LYS A CA 1
ATOM 776 C C . LYS A 1 97 ? -8.903 13.292 3.191 1.00 84.50 97 LYS A C 1
ATOM 778 O O . LYS A 1 97 ? -9.498 12.599 2.365 1.00 84.50 97 LYS A O 1
ATOM 783 N N . ALA A 1 98 ? -7.758 13.913 2.906 1.00 84.75 98 ALA A N 1
ATOM 784 C CA . ALA A 1 98 ? -7.039 13.756 1.649 1.00 84.75 98 ALA A CA 1
ATOM 785 C C . ALA A 1 98 ? -6.523 12.320 1.474 1.00 84.75 98 ALA A C 1
ATOM 787 O O . ALA A 1 98 ? -6.778 11.714 0.432 1.00 84.75 98 ALA A O 1
ATOM 788 N N . ALA A 1 99 ? -5.877 11.766 2.507 1.00 86.88 99 ALA A N 1
ATOM 789 C CA . ALA A 1 99 ? -5.414 10.382 2.526 1.00 86.88 99 ALA A CA 1
ATOM 790 C C . ALA A 1 99 ? -6.575 9.408 2.303 1.00 86.88 99 ALA A C 1
ATOM 792 O O . ALA A 1 99 ? -6.522 8.569 1.416 1.00 86.88 99 ALA A O 1
ATOM 793 N N . GLU A 1 100 ? -7.681 9.595 3.020 1.00 88.12 100 GLU A N 1
ATOM 794 C CA . GLU A 1 100 ? -8.865 8.737 2.916 1.00 88.12 100 GLU A CA 1
ATOM 795 C C . GLU A 1 100 ? -9.476 8.729 1.496 1.00 88.12 100 GLU A C 1
ATOM 797 O O . GLU A 1 100 ? -9.880 7.692 0.961 1.00 88.12 100 GLU A O 1
ATOM 802 N N . SER A 1 101 ? -9.532 9.898 0.848 1.00 89.81 101 SER A N 1
ATOM 803 C CA . SER A 1 101 ? -9.986 10.029 -0.542 1.00 89.81 101 SER A CA 1
ATOM 804 C C . SER A 1 101 ? -9.049 9.316 -1.525 1.00 89.81 101 SER A C 1
ATOM 806 O O . SER A 1 101 ? -9.510 8.585 -2.411 1.00 89.81 101 SER A O 1
ATOM 808 N N . LEU A 1 102 ? -7.735 9.481 -1.343 1.00 92.38 102 LEU A N 1
ATOM 809 C CA . LEU A 1 102 ? -6.705 8.833 -2.153 1.00 92.38 102 LEU A CA 1
ATOM 810 C C . LEU A 1 102 ? -6.731 7.314 -1.999 1.00 92.38 102 LEU A C 1
ATOM 812 O O . LEU A 1 102 ? -6.774 6.621 -3.015 1.00 92.38 102 LEU A O 1
ATOM 816 N N . SER A 1 103 ? -6.793 6.807 -0.766 1.00 92.31 103 SER A N 1
ATOM 817 C CA . SER A 1 103 ? -6.912 5.381 -0.455 1.00 9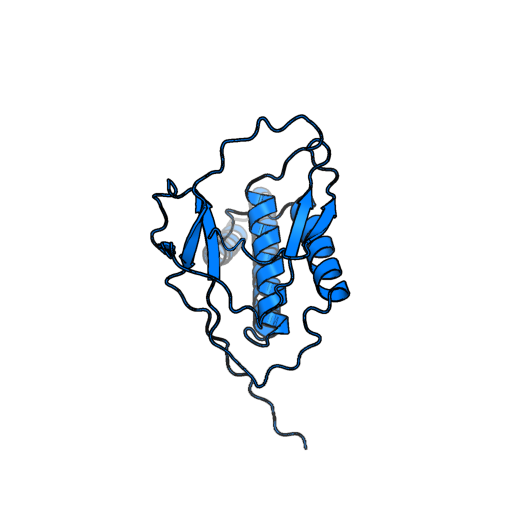2.31 103 SER A CA 1
ATOM 818 C C . SER A 1 103 ? -8.097 4.754 -1.178 1.00 92.31 103 SER A C 1
ATOM 820 O O . SER A 1 103 ? -7.939 3.778 -1.910 1.00 92.31 103 SER A O 1
ATOM 822 N N . ARG A 1 104 ? -9.289 5.360 -1.074 1.00 93.31 104 ARG A N 1
ATOM 823 C CA . ARG A 1 104 ? -10.485 4.869 -1.778 1.00 93.31 104 ARG A CA 1
ATOM 824 C C . ARG A 1 104 ? -10.301 4.836 -3.288 1.00 93.31 104 ARG A C 1
ATOM 826 O O . ARG A 1 104 ? -10.712 3.873 -3.934 1.00 93.31 104 ARG A O 1
ATOM 833 N N . LYS A 1 105 ? -9.715 5.885 -3.869 1.00 94.25 105 LYS A N 1
ATOM 834 C CA . LYS A 1 105 ? -9.484 5.951 -5.316 1.00 94.25 105 LYS A CA 1
ATOM 835 C C . LYS A 1 105 ? -8.470 4.897 -5.762 1.00 94.25 105 LYS A C 1
ATOM 837 O O . LYS A 1 105 ? -8.696 4.238 -6.777 1.00 94.25 105 LYS A O 1
ATOM 842 N N . ALA A 1 106 ? -7.411 4.693 -4.984 1.00 94.19 106 ALA A N 1
ATOM 843 C CA . ALA A 1 106 ? -6.404 3.669 -5.221 1.00 94.19 106 ALA A CA 1
ATOM 844 C C . ALA A 1 106 ? -6.995 2.261 -5.167 1.00 94.19 106 ALA A C 1
ATOM 846 O O . ALA A 1 106 ? -6.866 1.510 -6.130 1.00 94.19 106 ALA A O 1
ATOM 847 N N . ILE A 1 107 ? -7.733 1.939 -4.105 1.00 93.50 107 ILE A N 1
ATOM 848 C CA . ILE A 1 107 ? -8.372 0.631 -3.929 1.00 93.50 107 ILE A CA 1
ATOM 849 C C . ILE A 1 107 ? -9.387 0.360 -5.045 1.00 93.50 107 ILE A C 1
ATOM 851 O O . ILE A 1 107 ? -9.340 -0.697 -5.669 1.00 93.50 107 ILE A O 1
ATOM 855 N N . ARG A 1 108 ? -10.252 1.325 -5.388 1.00 92.81 108 ARG A N 1
ATOM 856 C CA . ARG A 1 108 ? -11.199 1.173 -6.511 1.00 92.81 108 ARG A CA 1
ATOM 857 C C . ARG A 1 108 ? -10.490 0.907 -7.839 1.00 92.81 108 ARG A C 1
ATOM 859 O O . ARG A 1 108 ? -10.967 0.102 -8.632 1.00 92.81 108 ARG A O 1
ATOM 866 N N . THR A 1 109 ? -9.356 1.566 -8.068 1.00 93.19 109 THR A N 1
ATOM 867 C CA . THR A 1 109 ? -8.547 1.374 -9.279 1.00 93.19 109 THR A CA 1
ATOM 868 C C . THR A 1 109 ? -7.876 -0.002 -9.297 1.00 93.19 109 THR A C 1
ATOM 870 O O . THR A 1 109 ? -7.812 -0.642 -10.341 1.00 93.19 109 THR A O 1
ATOM 873 N N . LEU A 1 110 ? -7.414 -0.499 -8.147 1.00 90.81 110 LEU A N 1
ATOM 874 C CA . LEU A 1 110 ? -6.886 -1.861 -8.029 1.00 90.81 110 LEU A CA 1
ATOM 875 C C . LEU A 1 110 ? -7.962 -2.901 -8.331 1.00 90.81 110 LEU A C 1
ATOM 877 O O . LEU A 1 110 ? -7.717 -3.810 -9.120 1.00 90.81 110 LEU A O 1
ATOM 881 N N . ILE A 1 111 ? -9.156 -2.737 -7.757 1.00 90.38 111 ILE A N 1
ATOM 882 C CA . ILE A 1 111 ? -10.299 -3.623 -8.007 1.00 90.38 111 ILE A CA 1
ATOM 883 C C . ILE A 1 111 ? -10.652 -3.628 -9.500 1.00 90.38 111 ILE A C 1
ATOM 885 O O . ILE A 1 111 ? -10.785 -4.699 -10.086 1.00 90.38 111 ILE A O 1
ATOM 889 N N . SER A 1 112 ? -10.735 -2.461 -10.152 1.00 89.75 112 SER A N 1
ATOM 890 C CA . SER A 1 112 ? -11.057 -2.390 -11.588 1.00 89.75 112 SER A CA 1
ATOM 891 C C . SER A 1 112 ? -9.970 -2.982 -12.491 1.00 89.75 112 SER A C 1
ATOM 893 O O . SER A 1 112 ? -10.271 -3.459 -13.583 1.00 89.75 112 SER A O 1
ATOM 895 N N . LYS A 1 113 ? -8.714 -3.000 -12.029 1.00 88.62 113 LYS A N 1
ATOM 896 C CA . LYS A 1 113 ? -7.591 -3.692 -12.677 1.00 88.62 113 LYS A CA 1
ATOM 897 C C . LYS A 1 113 ? -7.489 -5.179 -12.294 1.00 88.62 113 LYS A C 1
ATOM 899 O O . LYS A 1 113 ? -6.552 -5.847 -12.723 1.00 88.62 113 LYS A O 1
ATOM 904 N N . GLY A 1 114 ? -8.447 -5.711 -11.531 1.00 86.12 114 GLY A N 1
ATOM 905 C CA . GLY A 1 114 ? -8.569 -7.137 -11.225 1.00 86.12 114 GLY A CA 1
ATOM 906 C C . GLY A 1 114 ? -7.864 -7.597 -9.947 1.00 86.12 114 GLY A C 1
ATOM 907 O O . GLY A 1 114 ? -7.699 -8.804 -9.754 1.00 86.12 114 GLY A O 1
ATOM 908 N N . ALA A 1 115 ? -7.448 -6.685 -9.062 1.00 85.62 115 ALA A N 1
ATOM 909 C CA . ALA A 1 115 ? -6.910 -7.066 -7.758 1.00 85.62 115 ALA A CA 1
ATOM 910 C C . ALA A 1 115 ? -7.947 -7.874 -6.961 1.00 85.62 115 ALA A C 1
ATOM 912 O O . ALA A 1 115 ? -9.089 -7.446 -6.804 1.00 85.62 115 ALA A O 1
ATOM 913 N N . GLY A 1 116 ? -7.537 -9.044 -6.465 1.00 79.56 116 GLY A N 1
ATOM 914 C CA . GLY A 1 116 ? -8.406 -9.947 -5.708 1.00 79.56 116 GLY A CA 1
ATOM 915 C C . GLY A 1 116 ? -9.323 -10.851 -6.540 1.00 79.56 116 GLY A C 1
ATOM 916 O O . GLY A 1 116 ? -10.112 -11.590 -5.967 1.00 79.56 116 GLY A O 1
ATOM 917 N N . SER A 1 117 ? -9.202 -10.841 -7.872 1.00 81.75 117 SER A N 1
ATOM 918 C CA . SER A 1 117 ? -9.878 -11.820 -8.746 1.00 81.75 117 SER A CA 1
ATOM 919 C C . SER A 1 117 ? -9.290 -13.234 -8.652 1.00 81.75 117 SER A C 1
ATOM 921 O O . SER A 1 117 ? -9.923 -14.204 -9.060 1.00 81.75 117 SER A O 1
ATOM 923 N N . VAL A 1 118 ? -8.071 -13.355 -8.123 1.00 79.56 118 VAL A N 1
ATOM 924 C CA . VAL A 1 118 ? -7.369 -14.627 -7.961 1.00 79.56 118 VAL A CA 1
ATOM 925 C C . VAL A 1 118 ? -7.716 -15.235 -6.610 1.00 79.56 118 VAL A C 1
ATOM 927 O O . VAL A 1 118 ? -7.574 -14.588 -5.575 1.00 79.56 118 VAL A O 1
ATOM 930 N N . THR A 1 119 ? -8.110 -16.505 -6.612 1.00 75.25 119 THR A N 1
ATOM 931 C CA . THR A 1 119 ? -8.254 -17.288 -5.385 1.00 75.25 119 THR A CA 1
ATOM 932 C C . THR A 1 119 ? -6.883 -17.777 -4.930 1.00 75.25 119 THR A C 1
ATOM 934 O O . THR A 1 119 ? -6.174 -18.456 -5.676 1.00 75.25 119 THR A O 1
ATOM 937 N N . TYR A 1 120 ? -6.502 -17.437 -3.701 1.00 75.81 120 TYR A N 1
ATOM 938 C CA . TYR A 1 120 ? -5.255 -17.900 -3.101 1.00 75.81 120 TYR A CA 1
ATOM 939 C C . TYR A 1 120 ? -5.504 -19.184 -2.302 1.00 75.81 120 TYR A C 1
ATOM 941 O O . TYR A 1 120 ? -6.499 -19.258 -1.584 1.00 75.81 120 TYR A O 1
ATOM 949 N N . PRO A 1 121 ? -4.606 -20.185 -2.373 1.00 74.38 121 PRO A N 1
ATOM 950 C CA . PRO A 1 121 ? -4.758 -21.459 -1.664 1.00 74.38 121 PRO A CA 1
ATOM 951 C C . PRO A 1 121 ? -4.490 -21.357 -0.146 1.00 74.38 121 PRO A C 1
ATOM 953 O O . PRO A 1 121 ? -4.288 -22.376 0.507 1.00 74.38 121 PRO A O 1
ATOM 956 N N . GLY A 1 122 ? -4.435 -20.141 0.409 1.00 72.44 122 GLY A N 1
ATOM 957 C CA . GLY A 1 122 ? -4.158 -19.865 1.817 1.00 72.44 122 GLY A CA 1
ATOM 958 C C . GLY A 1 122 ? -3.007 -18.873 2.043 1.00 72.44 122 GLY A C 1
ATOM 959 O O . GLY A 1 122 ? -2.543 -18.213 1.105 1.00 72.44 122 GLY A O 1
ATOM 960 N N . PRO A 1 123 ? -2.528 -18.754 3.296 1.00 78.56 123 PRO A N 1
ATOM 961 C CA . PRO A 1 123 ? -1.443 -17.852 3.671 1.00 78.56 123 PRO A CA 1
ATOM 962 C C . PRO A 1 123 ? -0.164 -18.095 2.864 1.00 78.56 123 PRO A C 1
ATOM 964 O O . PRO A 1 123 ? 0.303 -19.226 2.734 1.00 78.56 123 PRO A O 1
ATOM 967 N N . ILE A 1 124 ? 0.456 -17.023 2.367 1.00 80.25 124 ILE A N 1
ATOM 968 C CA . ILE A 1 124 ? 1.693 -17.085 1.584 1.00 80.25 124 ILE A CA 1
ATOM 969 C C . ILE A 1 124 ? 2.711 -16.094 2.136 1.00 80.25 124 ILE A C 1
ATOM 971 O O . ILE A 1 124 ? 2.384 -15.051 2.689 1.00 80.25 124 ILE A O 1
ATOM 975 N N . ARG A 1 125 ? 3.997 -16.412 1.997 1.00 82.31 125 ARG A N 1
ATOM 976 C CA . ARG A 1 125 ? 5.057 -15.504 2.448 1.00 82.31 125 ARG A CA 1
ATOM 977 C C . ARG A 1 125 ? 5.186 -14.358 1.453 1.00 82.31 125 ARG A C 1
ATOM 979 O O . ARG A 1 125 ? 5.553 -14.590 0.302 1.00 82.31 125 ARG A O 1
ATOM 986 N N . LEU A 1 126 ? 4.925 -13.137 1.908 1.00 86.31 126 LEU A N 1
ATOM 987 C CA . LEU A 1 126 ? 5.064 -11.933 1.097 1.00 86.31 126 LEU A CA 1
ATOM 988 C C . LEU A 1 126 ? 6.305 -11.141 1.503 1.00 86.31 126 LEU A C 1
ATOM 990 O O . LEU A 1 126 ? 6.646 -11.009 2.681 1.00 86.31 126 LEU A O 1
ATOM 994 N N . PHE A 1 127 ? 6.972 -10.589 0.496 1.00 88.50 127 PHE A N 1
ATOM 995 C CA . PHE A 1 127 ? 8.136 -9.731 0.659 1.00 88.50 127 PHE A CA 1
ATOM 996 C C . PHE A 1 127 ? 7.775 -8.316 0.229 1.00 88.50 127 PHE A C 1
ATOM 998 O O . PHE A 1 127 ? 7.195 -8.121 -0.836 1.00 88.50 127 PHE A O 1
ATOM 1005 N N . VAL A 1 128 ? 8.157 -7.333 1.039 1.00 89.12 128 VAL A N 1
ATOM 1006 C CA . VAL A 1 128 ? 8.013 -5.919 0.687 1.00 89.12 128 VAL A CA 1
ATOM 1007 C C . VAL A 1 128 ? 9.319 -5.447 0.073 1.00 89.12 128 VAL A C 1
ATOM 1009 O O . VAL A 1 128 ? 10.384 -5.604 0.675 1.00 89.12 128 VAL A O 1
ATOM 1012 N N . LEU A 1 129 ? 9.236 -4.872 -1.123 1.00 90.31 129 LEU A N 1
ATOM 1013 C CA . LEU A 1 129 ? 10.356 -4.224 -1.788 1.00 90.31 129 LEU A CA 1
ATOM 1014 C C . LEU A 1 129 ? 10.003 -2.765 -2.071 1.00 90.31 129 LEU A C 1
ATOM 1016 O O . LEU A 1 129 ? 8.882 -2.459 -2.466 1.00 90.31 129 LEU A O 1
ATOM 1020 N N . ILE A 1 130 ? 10.974 -1.878 -1.886 1.00 89.00 130 ILE A N 1
ATOM 1021 C CA . ILE A 1 130 ? 10.875 -0.449 -2.179 1.00 89.00 130 ILE A CA 1
ATOM 1022 C C . ILE A 1 130 ? 11.960 -0.114 -3.196 1.00 89.00 130 ILE A C 1
ATOM 1024 O O . ILE A 1 130 ? 13.102 -0.542 -3.042 1.00 89.00 130 ILE A O 1
ATOM 1028 N N . LYS A 1 131 ? 11.613 0.639 -4.239 1.00 88.38 131 LYS A N 1
ATOM 1029 C CA . LYS A 1 131 ? 12.583 1.198 -5.184 1.00 88.38 131 LYS A CA 1
ATOM 1030 C C . LYS A 1 131 ? 12.874 2.634 -4.756 1.00 88.38 131 LYS A C 1
ATOM 1032 O O . LYS A 1 131 ? 11.946 3.430 -4.663 1.00 88.38 131 LYS A O 1
ATOM 1037 N N . ALA A 1 132 ? 14.130 2.933 -4.446 1.00 88.31 132 ALA A N 1
ATOM 1038 C CA . ALA A 1 132 ? 14.553 4.230 -3.919 1.00 88.31 132 ALA A CA 1
ATOM 1039 C C . ALA A 1 132 ? 15.987 4.557 -4.372 1.00 88.31 132 ALA A C 1
ATOM 1041 O O . ALA A 1 132 ? 16.704 3.642 -4.798 1.00 88.31 132 ALA A O 1
ATOM 1042 N N . PRO A 1 133 ? 16.424 5.827 -4.280 1.00 89.44 133 PRO A N 1
ATOM 1043 C CA . PRO A 1 133 ? 17.797 6.209 -4.596 1.00 89.44 133 PRO A CA 1
ATOM 1044 C C . PRO A 1 133 ? 18.815 5.386 -3.808 1.00 89.44 133 PRO A C 1
ATOM 1046 O O . PRO A 1 133 ? 18.623 5.100 -2.625 1.00 89.44 133 PRO A O 1
ATOM 1049 N N . SER A 1 134 ? 19.929 5.027 -4.443 1.00 85.88 134 SER A N 1
ATOM 1050 C CA . SER A 1 134 ? 21.015 4.275 -3.800 1.00 85.88 134 SER A CA 1
ATOM 1051 C C . SER A 1 134 ? 21.648 5.002 -2.607 1.00 85.88 134 SER A C 1
ATOM 1053 O O . SER A 1 134 ? 22.230 4.350 -1.740 1.00 85.88 134 SER A O 1
ATOM 1055 N N . SER A 1 135 ? 21.487 6.327 -2.529 1.00 83.12 135 SER A N 1
ATOM 1056 C CA . SER A 1 135 ? 21.886 7.177 -1.403 1.00 83.12 135 SER A CA 1
ATOM 1057 C C . SER A 1 135 ? 21.010 7.011 -0.154 1.00 83.12 135 SER A C 1
ATOM 1059 O O . SER A 1 135 ? 21.354 7.549 0.898 1.00 83.12 135 SER A O 1
ATOM 1061 N N . PHE A 1 136 ? 19.904 6.261 -0.231 1.00 80.00 136 PHE A N 1
ATOM 1062 C CA . PHE A 1 136 ? 19.030 5.978 0.904 1.00 80.00 136 PHE A CA 1
ATOM 1063 C C . PHE A 1 136 ? 19.764 5.135 1.965 1.00 80.00 136 PHE A C 1
ATOM 1065 O O . PHE A 1 136 ? 19.872 3.912 1.865 1.00 80.00 136 PHE A O 1
ATOM 1072 N N . ASN A 1 1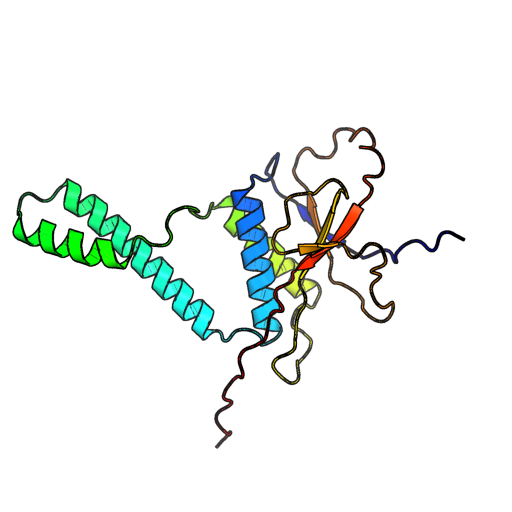37 ? 20.308 5.811 2.982 1.00 66.69 137 ASN A N 1
ATOM 1073 C CA . ASN A 1 137 ? 21.281 5.273 3.942 1.00 66.69 137 ASN A CA 1
ATOM 1074 C C . ASN A 1 137 ? 20.700 4.923 5.328 1.00 66.69 137 ASN A C 1
ATOM 1076 O O . ASN A 1 137 ? 21.421 4.385 6.167 1.00 66.69 137 ASN A O 1
ATOM 1080 N N . GLN A 1 138 ? 19.406 5.165 5.565 1.00 63.47 138 GLN A N 1
ATOM 1081 C CA . GLN A 1 138 ? 18.719 4.876 6.834 1.00 63.47 138 GLN A CA 1
ATOM 1082 C C . GLN A 1 138 ? 17.841 3.599 6.910 1.00 63.47 138 GLN A C 1
ATOM 1084 O O . GLN A 1 138 ? 17.055 3.486 7.855 1.00 63.47 138 GLN A O 1
ATOM 1089 N N . PRO A 1 139 ? 17.911 2.590 6.017 1.00 63.62 139 PRO A N 1
ATOM 1090 C CA . PRO A 1 139 ? 17.008 1.453 6.132 1.00 63.62 139 PRO A CA 1
ATOM 1091 C C . PRO A 1 139 ? 17.487 0.439 7.186 1.00 63.62 139 PRO A C 1
ATOM 1093 O O . PRO A 1 139 ? 17.996 -0.626 6.840 1.00 63.62 139 PRO A O 1
ATOM 1096 N N . LEU A 1 140 ? 17.261 0.689 8.483 1.00 69.00 140 LEU A N 1
ATOM 1097 C CA . LEU A 1 140 ? 17.525 -0.315 9.537 1.00 69.00 140 LEU A CA 1
ATOM 1098 C C . LEU A 1 140 ? 16.858 -1.669 9.224 1.00 69.00 140 LEU A C 1
ATOM 1100 O O . LEU A 1 140 ? 17.383 -2.738 9.550 1.00 69.00 140 LEU A O 1
ATOM 1104 N N . HIS A 1 141 ? 15.716 -1.622 8.535 1.00 84.12 141 HIS A N 1
ATOM 1105 C CA . HIS A 1 141 ? 14.911 -2.787 8.192 1.00 84.12 141 HIS A CA 1
ATOM 1106 C C . HIS A 1 141 ? 14.877 -3.126 6.703 1.00 84.12 141 HIS A C 1
ATOM 1108 O O . HIS A 1 141 ? 14.191 -4.083 6.366 1.00 84.12 141 HIS A O 1
ATOM 1114 N N . PHE A 1 142 ? 15.602 -2.432 5.818 1.00 89.56 142 PHE A N 1
ATOM 1115 C CA . PHE A 1 142 ? 15.656 -2.813 4.401 1.00 89.56 142 PHE A CA 1
ATOM 1116 C C . PHE A 1 142 ? 17.082 -3.095 3.927 1.00 89.56 142 PHE A C 1
ATOM 1118 O O . PHE A 1 142 ? 18.033 -2.401 4.265 1.00 89.56 142 PHE A O 1
ATOM 1125 N N . LEU A 1 143 ? 17.230 -4.150 3.130 1.00 90.44 143 LEU A N 1
ATOM 1126 C CA . LEU A 1 143 ? 18.500 -4.591 2.569 1.00 90.44 143 LEU A CA 1
ATOM 1127 C C . LEU A 1 143 ? 18.551 -4.265 1.075 1.00 90.44 143 LEU A C 1
ATOM 1129 O O . LEU A 1 143 ? 17.600 -4.605 0.366 1.00 90.44 143 LEU A O 1
ATOM 1133 N N . PRO A 1 144 ? 19.641 -3.665 0.568 1.00 91.31 144 PRO A N 1
ATOM 1134 C CA . PRO A 1 144 ? 19.779 -3.393 -0.855 1.00 91.31 144 PRO A CA 1
ATOM 1135 C C . PRO A 1 144 ? 19.792 -4.697 -1.665 1.00 91.31 144 PRO A C 1
ATOM 1137 O O . PRO A 1 144 ? 20.423 -5.690 -1.300 1.00 91.31 144 PRO A O 1
ATOM 1140 N N . LYS A 1 145 ? 19.095 -4.677 -2.797 1.00 91.75 145 LYS A N 1
ATOM 1141 C CA . LYS A 1 145 ? 18.913 -5.763 -3.763 1.00 91.75 145 LYS A CA 1
ATOM 1142 C C . LYS A 1 145 ? 19.171 -5.234 -5.177 1.00 91.75 145 LYS A C 1
ATOM 1144 O O . LYS A 1 145 ? 18.272 -5.183 -6.010 1.00 91.75 145 LYS A O 1
ATOM 1149 N N . ARG A 1 146 ? 20.415 -4.819 -5.436 1.00 86.94 146 ARG A N 1
ATOM 1150 C CA . ARG A 1 146 ? 20.826 -4.145 -6.686 1.00 86.94 146 ARG A CA 1
ATOM 1151 C C . ARG A 1 146 ? 20.523 -4.956 -7.950 1.00 86.94 146 ARG A C 1
ATOM 1153 O O . ARG A 1 146 ? 20.150 -4.378 -8.961 1.00 86.94 146 ARG A O 1
ATOM 1160 N N . ASP A 1 147 ? 20.597 -6.280 -7.854 1.00 86.62 147 ASP A N 1
ATOM 1161 C CA . ASP A 1 147 ? 20.384 -7.189 -8.986 1.00 86.62 147 ASP A CA 1
ATOM 1162 C C . ASP A 1 147 ? 18.957 -7.751 -9.066 1.00 86.62 147 ASP A C 1
ATOM 1164 O O . ASP A 1 147 ? 18.679 -8.636 -9.879 1.00 86.62 147 ASP A O 1
ATOM 1168 N N . PHE A 1 148 ? 18.037 -7.281 -8.215 1.00 88.31 148 PHE A N 1
ATOM 1169 C CA . PHE A 1 148 ? 16.664 -7.771 -8.240 1.00 88.31 148 PHE A CA 1
ATOM 1170 C C . PHE A 1 148 ? 15.978 -7.397 -9.550 1.00 88.31 148 PHE A C 1
ATOM 1172 O O . PHE A 1 148 ? 15.923 -6.232 -9.941 1.00 88.31 148 PHE A O 1
ATOM 1179 N N . ARG A 1 149 ? 15.392 -8.407 -10.192 1.00 82.94 149 ARG A N 1
ATOM 1180 C CA . ARG A 1 149 ? 14.487 -8.249 -11.326 1.00 82.94 149 ARG A CA 1
ATOM 1181 C C . ARG A 1 149 ? 13.291 -9.156 -11.118 1.00 82.94 149 ARG A C 1
ATOM 1183 O O . ARG A 1 149 ? 13.439 -10.305 -10.700 1.00 82.94 149 ARG A O 1
ATOM 1190 N N . TYR A 1 150 ? 12.106 -8.643 -11.414 1.00 77.94 150 TYR A N 1
ATOM 1191 C CA . TYR A 1 150 ? 10.896 -9.443 -11.332 1.00 77.94 150 TYR A CA 1
ATOM 1192 C C . TYR A 1 150 ? 10.891 -10.535 -12.404 1.00 77.94 150 TYR A C 1
ATOM 1194 O O . TYR A 1 150 ? 11.480 -10.409 -13.483 1.00 77.94 150 TYR A O 1
ATOM 1202 N N . ASN A 1 151 ? 10.207 -11.632 -12.097 1.00 80.19 151 ASN A N 1
ATOM 1203 C CA . ASN A 1 151 ? 10.008 -12.705 -13.053 1.00 80.19 151 ASN A CA 1
ATOM 1204 C C . ASN A 1 151 ? 9.093 -12.214 -14.183 1.00 80.19 151 ASN A C 1
ATOM 1206 O O . ASN A 1 151 ? 8.006 -11.713 -13.913 1.00 80.19 151 ASN A O 1
ATOM 1210 N N . ARG A 1 152 ? 9.494 -12.411 -15.445 1.00 77.38 152 ARG A N 1
ATOM 1211 C CA . ARG A 1 152 ? 8.708 -12.010 -16.628 1.00 77.38 152 ARG A CA 1
ATOM 1212 C C . ARG A 1 152 ? 7.325 -12.666 -16.710 1.00 77.38 152 ARG A C 1
ATOM 1214 O O . ARG A 1 152 ? 6.473 -12.173 -17.433 1.00 77.38 152 ARG A O 1
ATOM 1221 N N . LYS A 1 153 ? 7.109 -13.772 -15.992 1.00 80.69 153 LYS A N 1
ATOM 1222 C CA . LYS A 1 153 ? 5.803 -14.441 -15.886 1.00 80.69 153 LYS A CA 1
ATOM 1223 C C . LYS A 1 153 ? 4.817 -13.695 -14.981 1.00 80.69 153 LYS A C 1
ATOM 1225 O O . LYS A 1 153 ? 3.634 -14.009 -15.002 1.00 80.69 153 LYS A O 1
ATOM 1230 N N . VAL A 1 154 ? 5.296 -12.753 -14.168 1.00 76.25 154 VAL A N 1
ATOM 1231 C CA . VAL A 1 154 ? 4.469 -11.952 -13.265 1.00 76.25 154 VAL A CA 1
ATOM 1232 C C . VAL A 1 154 ? 4.183 -10.615 -13.934 1.00 76.25 154 VAL A C 1
ATOM 1234 O O . VAL A 1 154 ? 5.111 -9.886 -14.280 1.00 76.25 154 VAL A O 1
ATOM 1237 N N . VAL A 1 155 ? 2.901 -10.289 -14.085 1.00 78.94 155 VAL A N 1
ATOM 1238 C CA . VAL A 1 155 ? 2.450 -8.970 -14.537 1.00 78.94 155 VAL A CA 1
ATOM 1239 C C . VAL A 1 155 ? 2.029 -8.178 -13.297 1.00 78.94 155 VAL A C 1
ATOM 1241 O O . VAL A 1 155 ? 1.001 -8.501 -12.701 1.00 78.94 155 VAL A O 1
ATOM 1244 N N . PRO A 1 156 ? 2.830 -7.199 -12.841 1.00 83.81 156 PRO A N 1
ATOM 1245 C CA . PRO A 1 156 ? 2.485 -6.415 -11.664 1.00 83.81 156 PRO A CA 1
ATOM 1246 C C . PRO A 1 156 ? 1.329 -5.455 -11.960 1.00 83.81 156 PRO A C 1
ATOM 1248 O O . PRO A 1 156 ? 1.276 -4.841 -13.025 1.00 83.81 156 PRO A O 1
ATOM 1251 N N . LEU A 1 157 ? 0.443 -5.275 -10.979 1.00 86.75 157 LEU A N 1
ATOM 1252 C CA . LEU A 1 157 ? -0.519 -4.176 -10.978 1.00 86.75 157 LEU A CA 1
ATOM 1253 C C . LEU A 1 157 ? 0.194 -2.902 -10.514 1.00 86.75 157 LEU A C 1
ATOM 1255 O O . LEU A 1 157 ? 0.660 -2.826 -9.378 1.00 86.75 157 LEU A O 1
ATOM 1259 N N . GLY A 1 158 ? 0.309 -1.917 -11.403 1.00 88.25 158 GLY A N 1
ATOM 1260 C CA . GLY A 1 158 ? 0.926 -0.628 -11.105 1.00 88.25 158 GLY A CA 1
ATOM 1261 C C . GLY A 1 158 ? -0.113 0.456 -10.835 1.00 88.25 158 GLY A C 1
ATOM 1262 O O . GLY A 1 158 ? -1.069 0.597 -11.593 1.00 88.25 158 GLY A O 1
ATOM 1263 N N . LEU A 1 159 ? 0.103 1.270 -9.801 1.00 91.62 159 LEU A N 1
ATOM 1264 C CA . LEU A 1 159 ? -0.595 2.544 -9.604 1.00 91.62 159 LEU A CA 1
ATOM 1265 C C . LEU A 1 159 ? 0.400 3.695 -9.758 1.00 91.62 159 LEU A C 1
ATOM 1267 O O . LEU A 1 159 ? 1.507 3.620 -9.226 1.00 91.62 159 LEU A O 1
ATOM 1271 N N . LEU A 1 160 ? -0.001 4.761 -10.450 1.00 91.56 160 LEU A N 1
ATOM 1272 C CA . LEU A 1 160 ? 0.780 5.989 -10.585 1.00 91.56 160 LEU A CA 1
ATOM 1273 C C . LEU A 1 160 ? -0.041 7.178 -10.091 1.00 91.56 160 LEU A C 1
ATOM 1275 O O . LEU A 1 160 ? -1.058 7.525 -10.684 1.00 91.56 160 LEU A O 1
ATOM 1279 N N . PHE A 1 161 ? 0.410 7.825 -9.021 1.00 90.69 161 PHE A N 1
ATOM 1280 C CA . PHE A 1 161 ? -0.254 8.999 -8.461 1.00 90.69 161 PHE A CA 1
ATOM 1281 C C . PHE A 1 161 ? 0.295 10.274 -9.106 1.00 90.69 161 PHE A C 1
ATOM 1283 O O . PHE A 1 161 ? 1.499 10.518 -9.063 1.00 90.69 161 PHE A O 1
ATOM 1290 N N . LYS A 1 162 ? -0.587 11.096 -9.682 1.00 90.19 162 LYS A N 1
ATOM 1291 C CA . LYS A 1 162 ? -0.242 12.376 -10.317 1.00 90.19 162 LYS A CA 1
ATOM 1292 C C . LYS A 1 162 ? -0.921 13.537 -9.599 1.00 90.19 162 LYS A C 1
ATOM 1294 O O . LYS A 1 162 ? -2.144 13.541 -9.447 1.00 90.19 162 LYS A O 1
ATOM 1299 N N . CYS A 1 163 ? -0.127 14.521 -9.184 1.00 88.06 163 CYS A N 1
ATOM 1300 C CA . CYS A 1 163 ? -0.608 15.772 -8.590 1.00 88.06 163 CYS A CA 1
ATOM 1301 C C . CYS A 1 163 ? -0.904 16.825 -9.666 1.00 88.06 163 CYS A C 1
ATOM 1303 O O . CYS A 1 163 ? -0.334 16.778 -10.757 1.00 88.06 163 CYS A O 1
ATOM 1305 N N . ARG A 1 164 ? -1.782 17.782 -9.347 1.00 79.69 164 ARG A N 1
ATOM 1306 C CA . ARG A 1 164 ? -2.359 18.759 -10.287 1.00 79.69 164 ARG A CA 1
ATOM 1307 C C . ARG A 1 164 ? -1.321 19.549 -11.103 1.00 79.69 164 ARG A C 1
ATOM 1309 O O . ARG A 1 164 ? -1.587 19.846 -12.264 1.00 79.69 164 ARG A O 1
ATOM 1316 N N . ASN A 1 165 ? -0.144 19.832 -10.538 1.00 63.78 165 ASN A N 1
ATOM 1317 C CA . ASN A 1 165 ? 0.855 20.730 -11.142 1.00 63.78 165 ASN A CA 1
ATOM 1318 C C . ASN A 1 165 ? 2.110 20.026 -11.701 1.00 63.78 165 ASN A C 1
ATOM 1320 O O . ASN A 1 165 ? 3.097 20.687 -12.003 1.00 63.78 165 ASN A O 1
ATOM 1324 N N . GLN A 1 166 ? 2.100 18.702 -11.899 1.00 57.03 166 GLN A N 1
ATOM 1325 C CA . GLN A 1 166 ? 3.264 17.975 -12.448 1.00 57.03 166 GLN A CA 1
ATOM 1326 C C . GLN A 1 166 ? 3.443 18.090 -13.979 1.00 57.03 166 GLN A C 1
ATOM 1328 O O . GLN A 1 166 ? 4.233 17.352 -14.560 1.00 57.03 166 GLN A O 1
ATOM 1333 N N . ASN A 1 167 ? 2.750 19.022 -14.643 1.00 49.06 167 ASN A N 1
ATOM 1334 C CA . ASN A 1 167 ? 3.045 19.387 -16.037 1.00 49.06 167 ASN A CA 1
ATOM 1335 C C . ASN A 1 167 ? 4.131 20.477 -16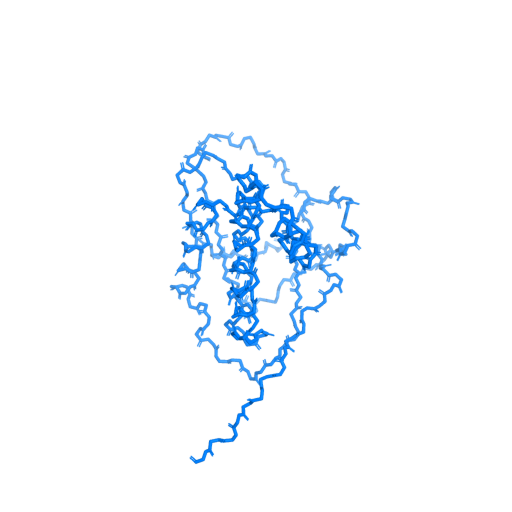.151 1.00 49.06 167 ASN A C 1
ATOM 1337 O O . ASN A 1 167 ? 4.419 20.934 -17.255 1.00 49.06 167 ASN A O 1
ATOM 1341 N N . GLN A 1 168 ? 4.728 20.909 -15.036 1.00 44.41 168 GLN A N 1
ATOM 1342 C CA . GLN A 1 168 ? 5.862 21.829 -15.041 1.00 44.41 168 GLN A CA 1
ATOM 1343 C C . GLN A 1 168 ? 7.149 21.020 -15.222 1.00 44.41 168 GLN A C 1
ATOM 1345 O O . GLN A 1 168 ? 7.448 20.184 -14.374 1.00 44.41 168 GLN A O 1
ATOM 1350 N N . GLU A 1 169 ? 7.849 21.254 -16.337 1.00 44.50 169 GLU A N 1
ATOM 1351 C CA . GLU A 1 169 ? 9.159 20.704 -16.712 1.00 44.50 169 GLU A CA 1
ATOM 1352 C C . GLU A 1 169 ? 9.962 20.193 -15.511 1.00 44.50 169 GLU A C 1
ATOM 1354 O O . GLU A 1 169 ? 10.689 20.932 -14.845 1.00 44.50 169 GLU A O 1
ATOM 1359 N N . MET A 1 170 ? 9.843 18.896 -15.233 1.00 42.16 170 MET A N 1
ATOM 1360 C CA . MET A 1 170 ? 10.809 18.228 -14.389 1.00 42.16 170 MET A CA 1
ATOM 1361 C C . MET A 1 170 ? 12.069 18.197 -15.248 1.00 42.16 170 MET A C 1
ATOM 1363 O O . MET A 1 170 ? 12.211 17.335 -16.118 1.00 42.16 170 MET A O 1
ATOM 1367 N N . VAL A 1 171 ? 12.945 19.196 -15.052 1.00 37.50 171 VAL A N 1
ATOM 1368 C CA . VAL A 1 171 ? 14.393 19.055 -15.243 1.00 37.50 171 VAL A CA 1
ATOM 1369 C C . VAL A 1 171 ? 14.668 17.599 -14.966 1.00 37.50 171 VAL A C 1
ATOM 1371 O O . VAL A 1 171 ? 14.326 17.163 -13.871 1.00 37.50 171 VAL A O 1
ATOM 1374 N N . ALA A 1 172 ? 15.125 16.853 -15.972 1.00 40.50 172 ALA A N 1
ATOM 1375 C CA . ALA A 1 172 ? 15.413 15.439 -15.844 1.00 40.50 172 ALA A CA 1
ATOM 1376 C C . ALA A 1 172 ? 16.293 15.271 -14.606 1.00 40.50 172 ALA A C 1
ATOM 1378 O O . ALA A 1 172 ? 17.503 15.488 -14.679 1.00 40.50 172 ALA A O 1
ATOM 1379 N N . THR A 1 173 ? 15.677 15.004 -13.451 1.00 42.59 173 THR A N 1
ATOM 1380 C CA . THR A 1 173 ? 16.385 14.842 -12.197 1.00 42.59 173 THR A CA 1
ATOM 1381 C C . THR A 1 173 ? 17.099 13.543 -12.434 1.00 42.59 173 THR A C 1
ATOM 1383 O O . THR A 1 173 ? 16.463 12.499 -12.593 1.00 42.59 173 THR A O 1
ATOM 1386 N N . ALA A 1 174 ? 18.387 13.717 -12.722 1.00 45.47 174 ALA A N 1
ATOM 1387 C CA . ALA A 1 174 ? 19.262 12.771 -13.372 1.00 45.47 174 ALA A CA 1
ATOM 1388 C C . ALA A 1 174 ? 18.921 11.374 -12.907 1.00 45.47 174 ALA A C 1
ATOM 1390 O O . ALA A 1 174 ? 18.976 11.189 -11.701 1.00 45.47 174 ALA A O 1
ATOM 1391 N N . SER A 1 175 ? 18.548 10.484 -13.845 1.00 52.66 175 SER A N 1
ATOM 1392 C CA . SER A 1 175 ? 18.518 9.021 -13.708 1.00 52.66 175 SER A CA 1
ATOM 1393 C C . SER A 1 175 ? 18.998 8.595 -12.327 1.00 52.66 175 SER A C 1
ATOM 1395 O O . SER A 1 175 ? 20.172 8.250 -12.178 1.00 52.66 175 SER A O 1
ATOM 1397 N N . GLU A 1 176 ? 18.150 8.742 -11.302 1.00 61.62 176 GLU A N 1
ATOM 1398 C CA . GLU A 1 176 ? 18.633 8.482 -9.955 1.00 61.62 176 GLU A CA 1
ATOM 1399 C C . GLU A 1 176 ? 18.993 7.004 -9.977 1.00 61.62 176 GLU A C 1
ATOM 1401 O O . GLU A 1 176 ? 18.264 6.208 -10.580 1.00 61.62 176 GLU A O 1
ATOM 1406 N N . ASP A 1 177 ? 20.151 6.640 -9.428 1.00 84.25 177 ASP A N 1
ATOM 1407 C CA . ASP A 1 177 ? 20.585 5.247 -9.352 1.00 84.25 177 ASP A CA 1
ATOM 1408 C C . ASP A 1 177 ? 19.636 4.510 -8.397 1.00 84.25 177 ASP A C 1
ATOM 1410 O O . ASP A 1 177 ? 19.938 4.271 -7.226 1.00 84.25 177 ASP A O 1
ATOM 1414 N N . LEU A 1 178 ? 18.428 4.230 -8.881 1.00 87.25 178 LEU A N 1
ATOM 1415 C CA . LEU A 1 178 ? 17.340 3.634 -8.145 1.00 87.25 178 LEU A CA 1
ATOM 1416 C C . LEU A 1 178 ? 17.648 2.155 -8.012 1.00 87.25 178 LEU A C 1
ATOM 1418 O O . LEU A 1 178 ? 17.746 1.426 -9.002 1.00 87.25 178 LEU A O 1
ATOM 1422 N N . ILE A 1 179 ? 17.744 1.700 -6.773 1.00 90.44 179 ILE A N 1
ATOM 1423 C CA . ILE A 1 179 ? 17.942 0.293 -6.462 1.00 90.44 179 ILE A CA 1
ATOM 1424 C C . ILE A 1 179 ? 16.747 -0.225 -5.675 1.00 90.44 179 ILE A C 1
ATOM 1426 O O . ILE A 1 179 ? 16.026 0.522 -5.009 1.00 90.44 179 ILE A O 1
ATOM 1430 N N . TRP A 1 180 ? 16.528 -1.531 -5.758 1.00 91.56 180 TRP A N 1
ATOM 1431 C CA . TRP A 1 180 ? 15.551 -2.192 -4.910 1.00 91.56 180 TRP A CA 1
ATOM 1432 C C . TRP A 1 180 ? 16.114 -2.368 -3.504 1.00 91.56 180 TRP A C 1
ATOM 1434 O O . TRP A 1 180 ? 17.272 -2.737 -3.324 1.00 91.56 180 TRP A O 1
ATOM 1444 N N . PHE A 1 181 ? 15.269 -2.161 -2.508 1.00 91.81 181 PHE A N 1
ATOM 1445 C CA . PHE A 1 181 ? 15.513 -2.434 -1.104 1.00 91.81 181 PHE A CA 1
ATOM 1446 C C . PHE A 1 181 ? 14.432 -3.396 -0.623 1.00 91.81 181 PHE A C 1
ATOM 1448 O O . PHE A 1 181 ? 13.246 -3.110 -0.750 1.00 91.81 181 PHE A O 1
ATOM 1455 N N . GLN A 1 182 ? 14.814 -4.546 -0.077 1.00 91.88 182 GLN A N 1
ATOM 1456 C CA . GLN A 1 182 ? 13.874 -5.536 0.446 1.00 91.88 182 GLN A CA 1
ATOM 1457 C C . GLN A 1 182 ? 13.763 -5.413 1.964 1.00 91.88 182 GLN A C 1
ATOM 1459 O O . GLN A 1 182 ? 14.780 -5.428 2.657 1.00 91.88 182 GLN A O 1
ATOM 1464 N N . CYS A 1 183 ? 12.540 -5.369 2.486 1.00 90.69 183 CYS A N 1
ATOM 1465 C CA . CYS A 1 183 ? 12.289 -5.423 3.919 1.00 90.69 183 CYS A CA 1
ATOM 1466 C C . CYS A 1 183 ? 12.834 -6.735 4.510 1.00 90.69 183 CYS A C 1
ATOM 1468 O O . CYS A 1 183 ? 12.611 -7.823 3.973 1.00 90.69 183 CYS A O 1
ATOM 1470 N N . ARG A 1 184 ? 13.543 -6.637 5.637 1.00 89.44 184 ARG A N 1
ATOM 1471 C CA . ARG A 1 184 ? 14.024 -7.775 6.434 1.00 89.44 184 ARG A CA 1
ATOM 1472 C C . ARG A 1 184 ? 12.862 -8.576 7.011 1.00 89.44 184 ARG A C 1
ATOM 1474 O O . ARG A 1 184 ? 12.979 -9.787 7.181 1.00 89.44 184 ARG A O 1
ATOM 1481 N N . HIS A 1 185 ? 11.751 -7.904 7.297 1.00 89.06 185 HIS A N 1
ATOM 1482 C CA . HIS A 1 185 ? 10.547 -8.540 7.799 1.00 89.06 185 HIS A CA 1
ATOM 1483 C C . HIS A 1 185 ? 9.728 -9.096 6.639 1.00 89.06 185 HIS A C 1
ATOM 1485 O O . HIS A 1 185 ? 9.386 -8.399 5.684 1.00 89.06 185 HIS A O 1
ATOM 1491 N N . VAL A 1 186 ? 9.426 -10.384 6.744 1.00 86.31 186 VAL A N 1
ATOM 1492 C CA . VAL A 1 186 ? 8.549 -11.094 5.817 1.00 86.31 186 VAL A CA 1
ATOM 1493 C C . VAL A 1 186 ? 7.148 -11.051 6.395 1.00 86.31 186 VAL A C 1
ATOM 1495 O O . VAL A 1 186 ? 6.961 -11.415 7.557 1.00 86.31 186 VAL A O 1
ATOM 1498 N N . ILE A 1 187 ? 6.174 -10.654 5.584 1.00 84.44 187 ILE A N 1
ATOM 1499 C CA . ILE A 1 187 ? 4.772 -10.742 5.977 1.00 84.44 187 ILE A CA 1
ATOM 1500 C C . ILE A 1 187 ? 4.376 -12.212 5.859 1.00 84.44 187 ILE A C 1
ATOM 1502 O O . ILE A 1 187 ? 4.506 -12.829 4.798 1.00 84.44 187 ILE A O 1
ATOM 1506 N N . LYS A 1 188 ? 3.966 -12.793 6.984 1.00 82.56 188 LYS A N 1
ATOM 1507 C CA . LYS A 1 188 ? 3.457 -14.160 7.066 1.00 82.56 188 LYS A CA 1
ATOM 1508 C C . LYS A 1 188 ? 1.963 -14.065 7.315 1.00 82.56 188 LYS A C 1
ATOM 1510 O O . LYS A 1 188 ? 1.575 -13.459 8.311 1.00 82.56 188 LYS A O 1
ATOM 1515 N N . GLY A 1 189 ? 1.158 -14.636 6.426 1.00 77.25 189 GLY A N 1
ATOM 1516 C CA . GLY A 1 189 ? -0.277 -14.666 6.649 1.00 77.25 189 GLY A CA 1
ATOM 1517 C C . GLY A 1 189 ? -0.660 -15.500 7.867 1.00 77.25 189 GLY A C 1
ATOM 1518 O O . GLY A 1 189 ? 0.024 -16.469 8.210 1.00 77.25 189 GLY A O 1
ATOM 1519 N N . LEU A 1 190 ? -1.754 -15.113 8.513 1.00 74.88 190 LEU A N 1
ATOM 1520 C CA . LEU A 1 190 ? -2.375 -15.883 9.586 1.00 74.88 190 LEU A CA 1
ATOM 1521 C C . LEU A 1 190 ? -3.288 -16.949 8.971 1.00 74.88 190 LEU A C 1
ATOM 1523 O O . LEU A 1 190 ? -4.003 -16.671 8.013 1.00 74.88 190 LEU A O 1
ATOM 1527 N N . ALA A 1 191 ? -3.259 -18.172 9.501 1.00 65.38 191 ALA A N 1
ATOM 1528 C CA . ALA A 1 191 ? -4.156 -19.229 9.044 1.00 65.38 191 ALA A CA 1
ATOM 1529 C C . ALA A 1 191 ? -5.614 -18.857 9.353 1.00 65.38 191 ALA A C 1
ATOM 1531 O O . ALA A 1 191 ? -5.936 -18.520 10.492 1.00 65.38 191 ALA A O 1
ATOM 1532 N N . MET A 1 192 ? -6.48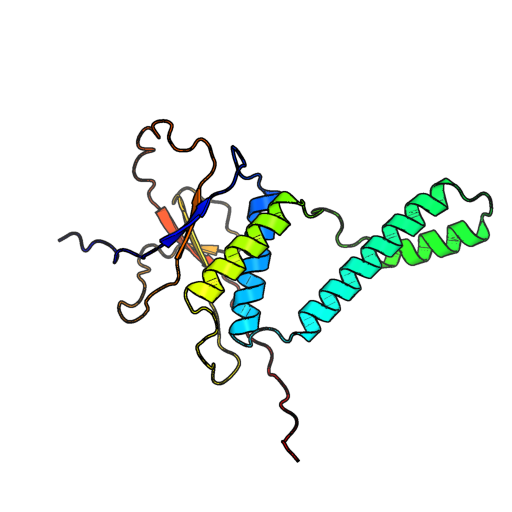5 -18.925 8.342 1.00 60.06 192 MET A N 1
ATOM 1533 C CA . MET A 1 192 ? -7.929 -18.871 8.555 1.00 60.06 192 MET A CA 1
ATOM 1534 C C . MET A 1 192 ? -8.377 -20.243 9.051 1.00 60.06 192 MET A C 1
ATOM 1536 O O . MET A 1 192 ? -8.196 -21.238 8.350 1.00 60.06 192 MET A O 1
ATOM 1540 N N . ASN A 1 193 ? -8.973 -20.309 10.240 1.00 53.47 193 ASN A N 1
ATOM 1541 C CA . ASN A 1 193 ? -9.724 -21.492 10.640 1.00 53.47 193 ASN A CA 1
ATOM 1542 C C . ASN A 1 193 ? -11.018 -21.497 9.820 1.00 53.47 193 ASN A C 1
ATOM 1544 O O . ASN A 1 193 ? -12.000 -20.865 10.200 1.00 53.47 193 ASN A O 1
ATOM 1548 N N . THR A 1 194 ? -11.014 -22.160 8.668 1.00 50.28 194 THR A N 1
ATOM 1549 C CA . THR A 1 194 ? -12.258 -22.533 7.993 1.00 50.28 194 THR A CA 1
ATOM 1550 C C . THR A 1 194 ? -12.985 -23.514 8.905 1.00 50.28 194 THR A C 1
ATOM 1552 O O . THR A 1 194 ? -12.501 -24.628 9.120 1.00 50.28 194 THR A O 1
ATOM 1555 N N . LEU A 1 195 ? -14.111 -23.096 9.486 1.00 48.66 195 LEU A N 1
ATOM 1556 C CA . LEU A 1 195 ? -15.068 -24.042 10.055 1.00 48.66 195 LEU A CA 1
ATOM 1557 C C . LEU A 1 195 ? -15.463 -25.027 8.940 1.00 48.66 195 LEU A C 1
ATOM 1559 O O . LEU A 1 195 ? -15.687 -24.573 7.815 1.00 48.66 195 LEU A O 1
ATOM 1563 N N . PRO A 1 196 ? -15.482 -26.345 9.202 1.00 43.12 196 PRO A N 1
ATOM 1564 C CA . PRO A 1 196 ? -15.956 -27.303 8.214 1.00 43.12 196 PRO A CA 1
ATOM 1565 C C . PRO A 1 196 ? -17.407 -26.965 7.856 1.00 43.12 196 PRO A C 1
ATOM 1567 O O . PRO A 1 196 ? -18.213 -26.709 8.750 1.00 43.12 196 PRO A O 1
ATOM 1570 N N . GLU A 1 197 ? -17.703 -26.908 6.557 1.00 46.88 197 GLU A N 1
ATOM 1571 C CA . GLU A 1 197 ? -19.073 -26.781 6.054 1.00 46.88 197 GLU A CA 1
ATOM 1572 C C . GLU A 1 197 ? -19.896 -27.975 6.578 1.00 46.88 197 GLU A C 1
ATOM 1574 O O . GLU A 1 197 ? -19.480 -29.124 6.399 1.00 46.88 197 GLU A O 1
ATOM 1579 N N . GLU A 1 198 ? -21.003 -27.695 7.279 1.00 40.50 198 GLU A N 1
ATOM 1580 C CA . GLU A 1 198 ? -22.029 -28.685 7.663 1.00 40.50 198 GLU A CA 1
ATOM 1581 C C . GLU A 1 198 ? -22.932 -29.046 6.478 1.00 40.50 198 GLU A C 1
ATOM 1583 O O . GLU A 1 198 ? -23.332 -28.123 5.729 1.00 40.50 198 GLU A O 1
#

Radius of gyration: 21.75 Å; chains: 1; bounding box: 45×50×66 Å

Secondary structure (DSSP, 8-state):
---PPP---EEEEE-SSSS--HHHHHHHHHHHHHHHHHHTTSS-HHHHHHHHHHHHHHHHHHHHHHHHHH---HHHHHHHHHHHHHHTTSGGGPPPHHHHHHHHHHHHHHHHTTTT-SPP-S--EEEEEEEEETT----TTEEEETT----TT----EEEEE-TTTTS-----TT--EEEEEEEEEEEPPPP--PPP-